Protein AF-A0AAD1GYD0-F1 (afdb_monomer)

Organism: Mycobacterium xenopi (NCBI:txid1789)

Sequence (202 aa):
MIGGFRPLFRALDPDQVNKLTGQLIAAFQGQGGTIGSFLDQAAALTNTLADRDQLIGQVITNLNGVLGSLSGQSSQFAKAIDSLSELVAGLKARKQDITNGVVFANAAAGSVADLLAQARPPLKKVVHEADRTAATVLADRDYFDNFLQTWPDATQILNRQGMYGDFFSFYLCDIVLKLNGKGGQPVYIKLAGQATGRCTPR

pLDDT: mean 73.4, std 20.09, range [35.53, 97.44]

Radius of gyration: 43.57 Å; Cα contacts (8 Å, |Δi|>4): 57; chains: 1; bounding box: 80×52×119 Å

Foldseek 3Di:
DDDDDDDDPPDDDPVVVVVVVVVVVVVVVDDPPVVVVVVVVVVVVLVVLLPCPVVLVVVLVVVVVVLVPDPDCSVVVNVVSVVVVVVSVVCNVCSVVVVVVVVVVVVVVVVVVVVCVVPVVVVVVVVVVVVVVVVVCVVVVVVNVVCVVCVVVVVVVVVVQCVVPPDGDDDDAWDWDWDQDDPRDTDIDTPDHDCDDPNPDD

Nearest PDB structures (foldseek):
  3g6b-assembly1_B  TM=3.279E-01  e=5.280E+00  Thermotoga maritima
  3g67-assembly1_B  TM=3.074E-01  e=8.281E+00  Thermotoga maritima

Mean predicted aligned error: 20.16 Å

InterPro domains:
  IPR024516 Mammalian cell entry, C-terminal [PF11887] (2-193)
  IPR052336 MlaD Inter-membrane Phospholipid Transporter [PTHR33371] (2-195)

Secondary structure (DSSP, 8-state):
-------------HHHHHHHHHHHHHHHTT-TTHHHHHHHHHHHHHHHHHTTHHHHHHHHHHHHHHGGG-TTTHHHHHHHHHHHHHHHHHHHHTHHHHHHHHHHHHHHHHHHHHHHHHHHHHHHHHHHHHHHHHHHHHHTHHHHHHHHHHHHHHHHHHHHHHTTSSS------EEEEEEE-TTS-EEEEEEEE--SGGG---

Solvent-accessible surface area (backbone atoms only — not comparable to full-atom values): 12180 Å² total; per-residue (Å²): 132,88,85,83,87,84,91,80,95,79,87,77,64,71,72,60,56,53,51,57,57,52,50,57,53,49,56,76,71,72,49,95,66,53,66,62,57,51,52,52,51,52,49,53,54,53,52,64,66,63,77,47,70,72,61,55,59,57,52,57,60,54,51,61,66,60,48,77,76,51,92,86,56,39,68,65,51,50,50,51,52,50,53,50,50,52,49,52,51,52,48,60,74,41,42,63,60,55,51,49,51,52,52,50,52,49,51,53,51,49,53,52,50,50,50,50,64,64,49,49,59,61,52,53,48,53,54,52,51,50,50,53,49,50,52,53,47,62,75,45,36,70,60,52,54,50,47,64,69,46,43,64,59,52,50,50,54,51,52,65,43,47,71,71,57,97,50,75,89,82,80,85,40,66,41,69,48,77,43,74,39,90,90,68,46,81,39,77,46,76,79,46,71,45,78,55,79,97,41,42,87,128

Structure (mmCIF, N/CA/C/O backbone):
data_AF-A0AAD1GYD0-F1
#
_entry.id   AF-A0AAD1GYD0-F1
#
loop_
_atom_site.group_PDB
_atom_site.id
_atom_site.type_symbol
_atom_site.label_atom_id
_atom_site.label_alt_id
_atom_site.label_comp_id
_atom_site.label_asym_id
_atom_site.label_entity_id
_atom_site.label_seq_id
_atom_site.pdbx_PDB_ins_code
_atom_site.Cartn_x
_atom_site.Cartn_y
_atom_site.Cartn_z
_atom_site.occupancy
_atom_site.B_iso_or_equiv
_atom_site.auth_seq_id
_atom_site.auth_comp_id
_atom_site.auth_asym_id
_atom_site.auth_atom_id
_atom_site.pdbx_PDB_model_num
ATOM 1 N N . MET A 1 1 ? -34.659 -30.735 62.177 1.00 36.81 1 MET A N 1
ATOM 2 C CA . MET A 1 1 ? -34.193 -31.073 60.812 1.00 36.81 1 MET A CA 1
ATOM 3 C C . MET A 1 1 ? -35.132 -30.364 59.842 1.00 36.81 1 MET A C 1
ATOM 5 O O . MET A 1 1 ? -36.325 -30.583 59.955 1.00 36.81 1 MET A O 1
ATOM 9 N N . ILE A 1 2 ? -34.725 -29.240 59.235 1.00 42.88 2 ILE A N 1
ATOM 10 C CA . ILE A 1 2 ? -34.228 -29.124 57.838 1.00 42.88 2 ILE A CA 1
ATOM 11 C C . ILE A 1 2 ? -35.171 -29.856 56.854 1.00 42.88 2 ILE A C 1
ATOM 13 O O . ILE A 1 2 ? -35.337 -31.057 56.992 1.00 42.88 2 ILE A O 1
ATOM 17 N N . GLY A 1 3 ? -35.803 -29.234 55.857 1.00 40.53 3 GLY A N 1
ATOM 18 C CA . GLY A 1 3 ? -35.626 -27.891 55.315 1.00 40.53 3 GLY A CA 1
ATOM 19 C C . GLY A 1 3 ? -36.737 -27.528 54.322 1.00 40.53 3 GLY A C 1
ATOM 20 O O . GLY A 1 3 ? -37.418 -28.392 53.773 1.00 40.53 3 GLY A O 1
ATOM 21 N N . GLY A 1 4 ? -36.928 -26.220 54.150 1.00 35.53 4 GLY A N 1
ATOM 22 C CA . GLY A 1 4 ? -37.886 -25.627 53.228 1.00 35.53 4 GLY A CA 1
ATOM 23 C C . GLY A 1 4 ? -37.307 -25.304 51.848 1.00 35.53 4 GLY A C 1
ATOM 24 O O . GLY A 1 4 ? -36.105 -25.376 51.618 1.00 35.53 4 GLY A O 1
ATOM 25 N N . PHE A 1 5 ? -38.232 -24.883 50.984 1.00 40.94 5 PHE A N 1
ATOM 26 C CA . PHE A 1 5 ? -38.068 -24.057 49.785 1.00 40.94 5 PHE A CA 1
ATOM 27 C C . PHE A 1 5 ? -37.041 -24.491 48.726 1.00 40.94 5 PHE A C 1
ATOM 29 O O . PHE A 1 5 ? -35.857 -24.181 48.821 1.00 40.94 5 PHE A O 1
ATOM 36 N N . ARG A 1 6 ? -37.563 -25.012 47.603 1.00 38.69 6 ARG A N 1
ATOM 37 C CA . ARG A 1 6 ? -37.440 -24.370 46.274 1.00 38.69 6 ARG A CA 1
ATOM 38 C C . ARG A 1 6 ? -38.262 -25.110 45.208 1.00 38.69 6 ARG A C 1
ATOM 40 O O . ARG A 1 6 ? -37.866 -26.177 44.752 1.00 38.69 6 ARG A O 1
ATOM 47 N N . PRO A 1 7 ? -39.315 -24.462 44.695 1.00 51.66 7 PRO A N 1
ATOM 48 C CA . PRO A 1 7 ? -39.572 -24.454 43.267 1.00 51.66 7 PRO A CA 1
ATOM 49 C C . PRO A 1 7 ? -39.486 -23.008 42.781 1.00 51.66 7 PRO A C 1
ATOM 51 O O . PRO A 1 7 ? -40.379 -22.219 43.058 1.00 51.66 7 PRO A O 1
ATOM 54 N N . LEU A 1 8 ? -38.396 -22.651 42.096 1.00 35.88 8 LEU A N 1
ATOM 55 C CA . LEU A 1 8 ? -38.342 -21.515 41.161 1.00 35.88 8 LEU A CA 1
ATOM 56 C C . LEU A 1 8 ? -37.002 -21.522 40.407 1.00 35.88 8 LEU A C 1
ATOM 58 O O . LEU A 1 8 ? -36.160 -20.646 40.555 1.00 35.88 8 LEU A O 1
ATOM 62 N N . PHE A 1 9 ? -36.818 -22.542 39.569 1.00 39.84 9 PHE A N 1
ATOM 63 C CA . PHE A 1 9 ? -35.965 -22.443 38.382 1.00 39.84 9 PHE A CA 1
ATOM 64 C C . PHE A 1 9 ? -36.870 -22.200 37.171 1.00 39.84 9 PHE A C 1
ATOM 66 O O . PHE A 1 9 ? -37.110 -23.090 36.363 1.00 39.84 9 PHE A O 1
ATOM 73 N N . ARG A 1 10 ? -37.439 -20.997 37.086 1.00 50.47 10 ARG A N 1
ATOM 74 C CA . ARG A 1 10 ? -38.083 -20.476 35.873 1.00 50.47 10 ARG A CA 1
ATOM 75 C C . ARG A 1 10 ? -37.911 -18.967 35.841 1.00 50.47 10 ARG A C 1
ATOM 77 O O . ARG A 1 10 ? -38.785 -18.229 36.271 1.00 50.47 10 ARG A O 1
ATOM 84 N N . ALA A 1 11 ? -36.755 -18.534 35.363 1.00 44.50 11 ALA A N 1
ATOM 85 C CA . ALA A 1 11 ? -36.569 -17.194 34.822 1.00 44.50 11 ALA A CA 1
ATOM 86 C C . ALA A 1 11 ? -35.288 -17.180 33.985 1.00 44.50 11 ALA A C 1
ATOM 88 O O . ALA A 1 11 ? -34.311 -16.539 34.345 1.00 44.50 11 ALA A O 1
ATOM 89 N N . LEU A 1 12 ? -35.278 -17.958 32.905 1.00 38.84 12 LEU A N 1
ATOM 90 C CA . LEU A 1 12 ? -34.445 -17.711 31.732 1.00 38.84 12 LEU A CA 1
ATOM 91 C C . LEU A 1 12 ? -35.160 -18.383 30.566 1.00 38.84 12 LEU A C 1
ATOM 93 O O . LEU A 1 12 ? -35.209 -19.606 30.460 1.00 38.84 12 LEU A O 1
ATOM 97 N N . ASP A 1 13 ? -35.828 -17.542 29.788 1.00 47.78 13 ASP A N 1
ATOM 98 C CA . ASP A 1 13 ? -36.543 -17.892 28.572 1.00 47.78 13 ASP A CA 1
ATOM 99 C C . ASP A 1 13 ? -35.518 -18.397 27.530 1.00 47.78 13 ASP A C 1
ATOM 101 O O . ASP A 1 13 ? -34.631 -17.625 27.138 1.00 47.78 13 ASP A O 1
ATOM 105 N N . PRO A 1 14 ? -35.562 -19.679 27.113 1.00 48.28 14 PRO A N 1
ATOM 106 C CA . PRO A 1 14 ? -34.598 -20.254 26.170 1.00 48.28 14 PRO A CA 1
ATOM 107 C C . PRO A 1 14 ? -34.545 -19.501 24.833 1.00 48.28 14 PRO A C 1
ATOM 109 O O . PRO A 1 14 ? -33.501 -19.474 24.175 1.00 48.28 14 PRO A O 1
ATOM 112 N N . ASP A 1 15 ? -35.636 -18.823 24.467 1.00 49.66 15 ASP A N 1
ATOM 113 C CA . ASP A 1 15 ? -35.738 -18.063 23.223 1.00 49.66 15 ASP A CA 1
ATOM 114 C C . ASP A 1 15 ? -34.961 -16.736 23.266 1.00 49.66 15 ASP A C 1
ATOM 116 O O . ASP A 1 15 ? -34.591 -16.199 22.218 1.00 49.66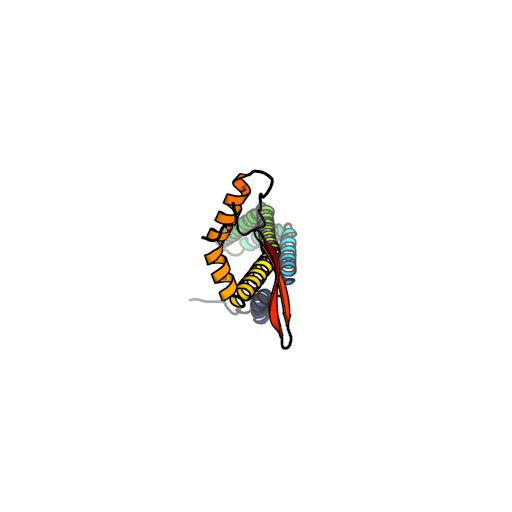 15 ASP A O 1
ATOM 120 N N . GLN A 1 16 ? -34.646 -16.207 24.456 1.00 45.28 16 GLN A N 1
ATOM 121 C CA . GLN A 1 16 ? -33.846 -14.983 24.605 1.00 45.28 16 GLN A CA 1
ATOM 122 C C . GLN A 1 16 ? -32.336 -15.251 24.570 1.00 45.28 16 GLN A C 1
ATOM 124 O O . GLN A 1 16 ? -31.580 -14.420 24.068 1.00 45.28 16 GLN A O 1
ATOM 129 N N . VAL A 1 17 ? -31.889 -16.431 25.011 1.00 48.84 17 VAL A N 1
ATOM 130 C CA . VAL A 1 17 ? -30.469 -16.818 24.936 1.00 48.84 17 VAL A CA 1
ATOM 131 C C . VAL A 1 17 ? -30.074 -17.132 23.490 1.00 48.84 17 VAL A C 1
ATOM 133 O O . VAL A 1 17 ? -29.057 -16.633 23.011 1.00 48.84 17 VAL A O 1
ATOM 136 N N . ASN A 1 18 ? -30.927 -17.845 22.745 1.00 49.00 18 ASN A N 1
ATOM 137 C CA . ASN A 1 18 ? -30.676 -18.152 21.332 1.00 49.00 18 ASN A CA 1
ATOM 138 C C . ASN A 1 18 ? -30.704 -16.914 20.421 1.00 49.00 18 ASN A C 1
ATOM 140 O O . ASN A 1 18 ? -29.974 -16.864 19.428 1.00 49.00 18 ASN A O 1
ATOM 144 N N . LYS A 1 19 ? -31.485 -15.880 20.762 1.00 50.38 19 LYS A N 1
ATOM 145 C CA . LYS A 1 19 ? -31.455 -14.598 20.039 1.00 50.38 19 LYS A CA 1
ATOM 146 C C . LYS A 1 19 ? -30.149 -13.833 20.263 1.00 50.38 19 LYS A C 1
ATOM 148 O O . LYS A 1 19 ? -29.645 -13.233 19.318 1.00 50.38 19 LYS A O 1
ATOM 153 N N . LEU A 1 20 ? -29.556 -13.922 21.454 1.00 46.19 20 LEU A N 1
ATOM 154 C CA . LEU A 1 20 ? -28.290 -13.256 21.770 1.00 46.19 20 LEU A CA 1
ATOM 155 C C . LEU A 1 20 ? -27.097 -13.901 21.038 1.00 46.19 20 LEU A C 1
ATOM 157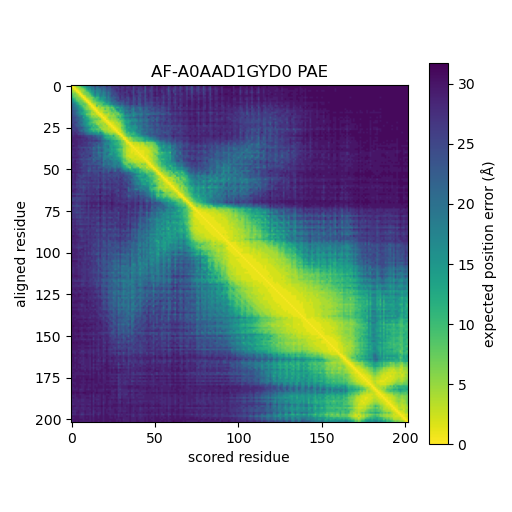 O O . LEU A 1 20 ? -26.218 -13.203 20.537 1.00 46.19 20 LEU A O 1
ATOM 161 N N . THR A 1 21 ? -27.085 -15.232 20.910 1.00 48.78 21 THR A N 1
ATOM 162 C CA . THR A 1 21 ? -26.010 -15.961 20.209 1.00 48.78 21 THR A CA 1
ATOM 163 C C . THR A 1 21 ? -26.173 -15.920 18.685 1.00 48.78 21 THR A C 1
ATOM 165 O O . THR A 1 21 ? -25.183 -15.813 17.963 1.00 48.78 21 THR A O 1
ATOM 168 N N . GLY A 1 22 ? -27.413 -15.920 18.180 1.00 50.47 22 GLY A N 1
ATOM 169 C CA . GLY A 1 22 ? -27.696 -15.762 16.749 1.00 50.47 22 GLY A CA 1
ATOM 170 C C . GLY A 1 22 ? -27.335 -14.372 16.212 1.00 50.47 22 GLY A C 1
ATOM 171 O O . GLY A 1 22 ? -26.799 -14.252 15.110 1.00 50.47 22 GLY A O 1
ATOM 172 N N . GLN A 1 23 ? -27.549 -13.319 17.007 1.00 49.97 23 GLN A N 1
ATOM 173 C CA . GLN A 1 23 ? -27.190 -11.947 16.628 1.00 49.97 23 GLN A CA 1
ATOM 174 C C . GLN A 1 23 ? -25.676 -11.694 16.648 1.00 49.97 23 GLN A C 1
ATOM 176 O O . GLN A 1 23 ? -25.184 -10.918 15.830 1.00 49.97 23 GLN A O 1
ATOM 181 N N . LEU A 1 24 ? -24.924 -12.402 17.498 1.00 45.38 24 LEU A N 1
ATOM 182 C CA . LEU A 1 24 ? -23.461 -12.333 17.518 1.00 45.38 24 LEU A CA 1
ATOM 183 C C . L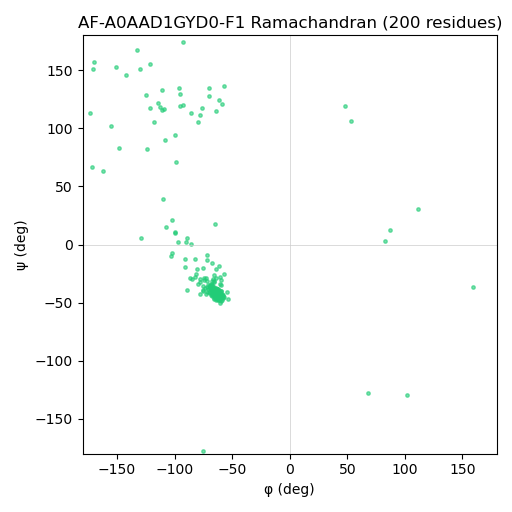EU A 1 24 ? -22.842 -12.929 16.238 1.00 45.38 24 LEU A C 1
ATOM 185 O O . LEU A 1 24 ? -21.866 -12.394 15.721 1.00 45.38 24 LEU A O 1
ATOM 189 N N . ILE A 1 25 ? -23.445 -13.981 15.672 1.00 51.28 25 ILE A N 1
ATOM 190 C CA . ILE A 1 25 ? -23.006 -14.583 14.399 1.00 51.28 25 ILE A CA 1
ATOM 191 C C . ILE A 1 25 ? -23.418 -13.710 13.200 1.00 51.28 25 ILE A C 1
ATOM 193 O O . ILE A 1 25 ? -22.622 -13.514 12.281 1.00 51.28 25 ILE A O 1
ATOM 197 N N . ALA A 1 26 ? -24.617 -13.118 13.228 1.00 48.72 26 ALA A N 1
ATOM 198 C CA . ALA A 1 26 ? -25.085 -12.206 12.179 1.00 48.72 26 ALA A CA 1
ATOM 199 C C . ALA A 1 26 ? -24.267 -10.897 12.106 1.00 48.72 26 ALA A C 1
ATOM 201 O O . ALA A 1 26 ? -24.056 -10.359 11.018 1.00 48.72 26 ALA A O 1
ATOM 202 N N . ALA A 1 27 ? -23.741 -10.414 13.239 1.00 51.66 27 ALA A N 1
ATOM 203 C CA . ALA A 1 27 ? -22.877 -9.232 13.292 1.00 51.66 27 ALA A CA 1
ATOM 204 C C . ALA A 1 27 ? -21.506 -9.459 12.624 1.00 51.66 27 ALA A C 1
ATOM 206 O O . ALA A 1 27 ? -20.982 -8.554 11.976 1.00 51.66 27 ALA A O 1
ATOM 207 N N . PHE A 1 28 ? -20.954 -10.675 12.700 1.00 44.69 28 PHE A N 1
ATOM 208 C CA . PHE A 1 28 ? -19.695 -11.022 12.029 1.00 44.69 28 PHE A CA 1
ATOM 209 C C . PHE A 1 28 ? -19.857 -11.380 10.538 1.00 44.69 28 PHE A C 1
ATOM 211 O O . PHE A 1 28 ? -18.861 -11.407 9.817 1.00 44.69 28 PHE A O 1
ATOM 218 N N . GLN A 1 29 ? -21.086 -11.605 10.050 1.00 50.25 29 GLN A N 1
ATOM 219 C CA . GLN A 1 29 ? -21.373 -12.001 8.659 1.00 50.25 29 GLN A CA 1
ATOM 220 C C . GLN A 1 29 ? -21.832 -10.861 7.725 1.00 50.25 29 GLN A C 1
ATOM 222 O O . GLN A 1 29 ? -22.184 -11.124 6.577 1.00 50.25 29 GLN A O 1
ATOM 227 N N . GLY A 1 30 ? -21.745 -9.591 8.142 1.00 48.12 30 GLY A N 1
ATOM 228 C CA . GLY A 1 30 ? -21.746 -8.467 7.188 1.00 48.12 30 GLY A CA 1
ATOM 229 C C . GLY A 1 30 ? -22.962 -7.537 7.178 1.00 48.12 30 GLY A C 1
ATOM 230 O O . GLY A 1 30 ? -23.24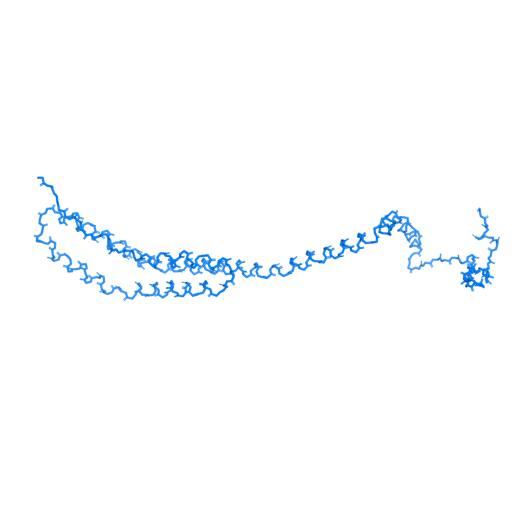2 -6.932 6.147 1.00 48.12 30 GLY A O 1
ATOM 231 N N . GLN A 1 31 ? -23.652 -7.338 8.303 1.00 48.25 31 GLN A N 1
ATOM 232 C CA . GLN A 1 31 ? -24.629 -6.249 8.442 1.00 48.25 31 GLN A CA 1
ATOM 233 C C . GLN A 1 31 ? -24.092 -5.149 9.366 1.00 48.25 31 GLN A C 1
ATOM 235 O O . GLN A 1 31 ? -24.337 -5.155 10.568 1.00 48.25 31 GLN A O 1
ATOM 240 N N . GLY A 1 32 ? -23.395 -4.163 8.796 1.00 44.56 32 GLY A N 1
ATOM 241 C CA . GLY A 1 32 ? -22.865 -2.978 9.494 1.00 44.56 32 GLY A CA 1
ATOM 242 C C . GLY A 1 32 ? -23.912 -2.017 10.087 1.00 44.56 32 GLY A C 1
ATOM 243 O O . GLY A 1 32 ? -23.578 -0.874 10.373 1.00 44.56 32 GLY A O 1
ATOM 244 N N . GLY A 1 33 ? -25.167 -2.450 10.260 1.00 47.56 33 GLY A N 1
ATOM 245 C CA . GLY A 1 33 ? -26.264 -1.659 10.830 1.00 47.56 33 GLY A CA 1
ATOM 246 C C . GLY A 1 33 ? -26.619 -1.994 12.285 1.00 47.56 33 GLY A C 1
ATOM 247 O O . GLY A 1 33 ? -27.384 -1.260 12.901 1.00 47.56 33 GLY A O 1
ATOM 248 N N . THR A 1 34 ? -26.084 -3.075 12.863 1.00 52.81 34 THR A N 1
ATOM 249 C CA . THR A 1 34 ? -26.541 -3.596 14.170 1.00 52.81 34 THR A CA 1
ATOM 250 C C . THR A 1 34 ? -25.801 -3.040 15.386 1.00 52.81 34 THR A C 1
ATOM 252 O O . THR A 1 34 ? -26.341 -3.077 16.493 1.00 52.81 34 THR A O 1
ATOM 255 N N . ILE A 1 35 ? -24.605 -2.470 15.205 1.00 48.12 35 ILE A N 1
ATOM 256 C CA . ILE A 1 35 ? -23.852 -1.854 16.310 1.00 48.12 35 ILE A CA 1
ATOM 257 C C . ILE A 1 35 ? -24.582 -0.604 16.817 1.00 48.12 35 ILE A C 1
ATOM 259 O O . ILE A 1 35 ? -24.782 -0.472 18.020 1.00 48.12 35 ILE A O 1
ATOM 263 N N . GLY A 1 36 ? -25.076 0.252 15.914 1.00 44.12 36 GLY A N 1
ATOM 264 C CA . GLY A 1 36 ? -25.865 1.433 16.283 1.00 44.12 36 GLY A CA 1
ATOM 265 C C . GLY A 1 36 ? -27.128 1.066 17.064 1.00 44.12 36 GLY A C 1
ATOM 266 O O . GLY A 1 36 ? -27.340 1.575 18.157 1.00 44.12 36 GLY A O 1
ATOM 267 N N . SER A 1 37 ? -27.897 0.081 16.585 1.00 48.78 37 SER A N 1
ATOM 268 C CA . SER A 1 37 ? -29.121 -0.360 17.269 1.00 48.78 37 SER A CA 1
ATOM 269 C C . SER A 1 37 ? -28.870 -1.002 18.637 1.00 48.78 37 SER A C 1
ATOM 271 O O . SER A 1 37 ? -29.697 -0.868 19.536 1.00 48.78 37 SER A O 1
ATOM 273 N N . PHE A 1 38 ? -27.740 -1.695 18.811 1.00 52.12 38 PHE A N 1
ATOM 274 C CA . PHE A 1 38 ? -27.358 -2.274 20.100 1.00 52.12 38 PHE A CA 1
ATOM 275 C C . PHE A 1 38 ? -26.940 -1.185 21.097 1.00 52.12 38 PHE A C 1
ATOM 277 O O . PHE A 1 38 ? -27.327 -1.227 22.263 1.00 52.12 38 PHE A O 1
ATOM 284 N N . LEU A 1 39 ? -26.199 -0.178 20.630 1.00 48.19 39 LEU A N 1
ATOM 285 C CA . LEU A 1 39 ? -25.785 0.967 21.439 1.00 48.19 39 LEU A CA 1
ATOM 286 C C . LEU A 1 39 ? -26.964 1.876 21.799 1.00 48.19 39 LEU A C 1
ATOM 288 O O . LEU A 1 39 ? -27.036 2.329 22.937 1.00 48.19 39 LEU A O 1
ATOM 292 N N . ASP A 1 40 ? -27.922 2.069 20.891 1.00 48.69 40 ASP A N 1
ATOM 293 C CA . ASP A 1 40 ? -29.163 2.807 21.155 1.00 48.69 40 ASP A CA 1
ATOM 294 C C . ASP A 1 40 ? -30.034 2.086 22.193 1.00 48.69 40 ASP A C 1
ATOM 296 O O . ASP A 1 40 ? -30.588 2.713 23.096 1.00 48.69 40 ASP A O 1
ATOM 300 N N . GLN A 1 41 ? -30.110 0.752 22.129 1.00 48.25 41 GLN A N 1
ATOM 301 C CA . GLN A 1 41 ? -30.812 -0.059 23.131 1.00 48.25 41 GLN A CA 1
ATOM 302 C C . GLN A 1 41 ? -30.088 -0.060 24.486 1.00 48.25 41 GLN A C 1
ATOM 304 O O . GLN A 1 41 ? -30.741 0.023 25.528 1.00 48.25 41 GLN A O 1
ATOM 309 N N . ALA A 1 42 ? -28.753 -0.077 24.494 1.00 50.53 42 ALA A N 1
ATOM 310 C CA . ALA A 1 42 ? -27.956 0.060 25.712 1.00 50.53 42 ALA A CA 1
ATOM 311 C C . ALA A 1 42 ? -28.086 1.466 26.335 1.00 50.53 42 ALA A C 1
ATOM 313 O O . ALA A 1 42 ? -28.204 1.598 27.557 1.00 50.53 42 ALA A O 1
ATOM 314 N N . ALA A 1 43 ? -28.137 2.517 25.511 1.00 46.22 43 ALA A N 1
ATOM 315 C CA . ALA A 1 43 ? -28.362 3.893 25.946 1.00 46.22 43 ALA A CA 1
ATOM 316 C C . ALA A 1 43 ? -29.784 4.091 26.502 1.00 46.22 43 ALA A C 1
ATOM 318 O O . ALA A 1 43 ? -29.950 4.694 27.563 1.00 46.22 43 ALA A O 1
ATOM 319 N N . ALA A 1 44 ? -30.806 3.519 25.855 1.00 48.12 44 ALA A N 1
ATOM 320 C CA . ALA A 1 44 ? -32.188 3.540 26.339 1.00 48.12 44 ALA A CA 1
ATOM 321 C C . ALA A 1 44 ? -32.348 2.807 27.687 1.00 48.12 44 ALA A C 1
ATOM 323 O O . ALA A 1 44 ? -33.036 3.295 28.592 1.00 48.12 44 ALA A O 1
ATOM 324 N N . LEU A 1 45 ? -31.655 1.678 27.870 1.00 45.31 45 LEU A N 1
ATOM 325 C CA . LEU A 1 45 ? -31.620 0.948 29.141 1.00 45.31 45 LEU A CA 1
ATOM 326 C C . LEU A 1 45 ? -30.913 1.754 30.248 1.00 45.31 45 LEU A C 1
ATOM 328 O O . LEU A 1 45 ? -31.382 1.788 31.385 1.00 45.31 45 LEU A O 1
ATOM 332 N N . THR A 1 46 ? -29.832 2.460 29.906 1.00 45.50 46 THR A N 1
ATOM 333 C CA . THR A 1 46 ? -29.068 3.310 30.839 1.00 45.50 46 THR A CA 1
ATOM 334 C C . THR A 1 46 ? -29.859 4.553 31.268 1.00 45.50 46 THR A C 1
ATOM 336 O O . THR A 1 46 ? -29.815 4.941 32.437 1.00 45.50 46 THR A O 1
ATOM 339 N N . ASN A 1 47 ? -30.653 5.138 30.365 1.00 45.66 47 ASN A N 1
ATOM 340 C CA . ASN A 1 47 ? -31.556 6.249 30.682 1.00 45.66 47 ASN A CA 1
ATOM 341 C C . ASN A 1 47 ? -32.730 5.811 31.572 1.00 45.66 47 ASN A C 1
ATOM 343 O O . ASN A 1 47 ? -33.088 6.516 32.507 1.00 45.66 47 ASN A O 1
ATOM 347 N N . THR A 1 48 ? -33.260 4.600 31.389 1.00 51.41 48 THR A N 1
ATOM 348 C CA . THR A 1 48 ? -34.326 4.068 32.262 1.00 51.41 48 THR A CA 1
ATOM 349 C C . THR A 1 48 ? -33.839 3.833 33.704 1.00 51.41 48 THR A C 1
ATOM 351 O O . THR A 1 48 ? -34.621 3.894 34.655 1.00 51.41 48 THR A O 1
ATOM 354 N N . LEU A 1 49 ? -32.534 3.602 33.887 1.00 43.62 49 LEU A N 1
ATOM 355 C CA . LEU A 1 49 ? -31.906 3.441 35.201 1.00 43.62 49 LEU A CA 1
ATOM 356 C C . LEU A 1 49 ? -31.613 4.787 35.895 1.00 43.62 49 LEU A C 1
ATOM 358 O O . LEU A 1 49 ? -31.489 4.833 37.116 1.00 43.62 49 LEU A O 1
ATOM 362 N N . ALA A 1 50 ? -31.542 5.882 35.132 1.00 46.00 50 ALA A N 1
ATOM 363 C CA . ALA A 1 50 ? -31.328 7.239 35.631 1.00 46.00 50 ALA A CA 1
ATOM 364 C C . ALA A 1 50 ? -32.541 7.827 36.363 1.00 46.00 50 ALA A C 1
ATOM 366 O O . ALA A 1 50 ? -32.375 8.545 37.344 1.00 46.00 50 ALA A O 1
ATOM 367 N N . ASP A 1 51 ? -33.746 7.518 35.887 1.00 50.69 51 ASP A N 1
ATOM 368 C CA . ASP A 1 51 ? -34.971 8.221 36.288 1.00 50.69 51 ASP A CA 1
ATOM 369 C C . ASP A 1 51 ? -35.657 7.611 37.528 1.00 50.69 51 ASP A C 1
ATOM 371 O O . ASP A 1 51 ? -36.734 8.044 37.937 1.00 50.69 51 ASP A O 1
ATOM 375 N N . ARG A 1 52 ? -35.046 6.608 38.179 1.00 48.88 52 ARG A N 1
ATOM 376 C CA . ARG A 1 52 ? -35.618 5.899 39.346 1.00 48.88 52 ARG A CA 1
ATOM 377 C C . ARG A 1 52 ? -35.061 6.308 40.710 1.00 48.88 52 ARG A C 1
ATOM 379 O O . ARG A 1 52 ? -35.246 5.596 41.696 1.00 48.88 52 ARG A O 1
ATOM 386 N N . ASP A 1 53 ? -34.469 7.489 40.802 1.00 48.06 53 ASP A N 1
ATOM 387 C CA . ASP A 1 53 ? -33.911 8.020 42.048 1.00 48.06 53 ASP A CA 1
ATOM 388 C C . ASP A 1 53 ? -34.934 8.207 43.185 1.00 48.06 53 ASP A C 1
ATOM 390 O O . ASP A 1 53 ? -34.580 8.107 44.359 1.00 48.06 53 ASP A O 1
ATOM 394 N N . GLN A 1 54 ? -36.210 8.433 42.860 1.00 48.12 54 GLN A N 1
ATOM 395 C CA . GLN A 1 54 ? -37.255 8.713 43.853 1.00 48.12 54 GLN A CA 1
ATOM 396 C C . GLN A 1 54 ? -37.906 7.449 44.446 1.00 48.12 54 GLN A C 1
ATOM 398 O O . GLN A 1 54 ? -38.337 7.454 45.598 1.00 48.12 54 GLN A O 1
ATOM 403 N N . LEU A 1 55 ? -37.945 6.348 43.687 1.00 49.75 55 LEU A N 1
ATOM 404 C CA . LEU A 1 55 ? -38.584 5.094 44.111 1.00 49.75 55 LEU A CA 1
ATOM 405 C C . LEU A 1 55 ? -37.675 4.242 45.008 1.00 49.75 55 LEU A C 1
ATOM 407 O O . LEU A 1 55 ? -38.167 3.515 45.867 1.00 49.75 55 LEU A O 1
ATOM 411 N N . ILE A 1 56 ? -36.353 4.357 44.859 1.00 51.88 56 ILE A N 1
ATOM 412 C CA . ILE A 1 56 ? -35.387 3.575 45.645 1.00 51.88 56 ILE A CA 1
ATOM 413 C C . ILE A 1 56 ? -35.366 4.037 47.112 1.00 51.88 56 ILE A C 1
ATOM 415 O O . ILE A 1 56 ? -35.387 3.202 48.016 1.00 51.88 56 ILE A O 1
ATOM 419 N N . GLY A 1 57 ? -35.432 5.351 47.363 1.00 50.56 57 GLY A N 1
ATOM 420 C CA . GLY A 1 57 ? -35.477 5.897 48.726 1.00 50.56 57 GLY A CA 1
ATOM 421 C C . GLY A 1 57 ? -36.717 5.459 49.516 1.00 50.56 57 GLY A C 1
ATOM 422 O O . GLY A 1 57 ? -36.615 5.120 50.692 1.00 50.56 57 GLY A O 1
ATOM 423 N N . GLN A 1 58 ? -37.880 5.378 48.862 1.00 50.59 58 GLN A N 1
ATOM 424 C CA . GLN A 1 58 ? -39.139 4.988 49.513 1.00 50.59 58 GLN A CA 1
ATOM 425 C C . GLN A 1 58 ? -39.230 3.485 49.822 1.00 50.59 58 GLN A C 1
ATOM 427 O O . GLN A 1 58 ? -39.884 3.098 50.792 1.00 50.59 58 GLN A O 1
ATOM 432 N N . VAL A 1 59 ? -38.567 2.625 49.043 1.00 54.41 59 VAL A N 1
ATOM 433 C CA . VAL A 1 59 ? -38.532 1.175 49.306 1.00 54.41 59 VAL A CA 1
ATOM 434 C C . VAL A 1 59 ? -37.619 0.855 50.495 1.00 54.41 59 VAL A C 1
ATOM 436 O O . VAL A 1 59 ? -37.987 0.036 51.337 1.00 54.41 59 VAL A O 1
ATOM 439 N N . ILE A 1 60 ? -36.492 1.562 50.635 1.00 51.09 60 ILE A N 1
ATOM 440 C CA . ILE A 1 60 ? -35.558 1.403 51.764 1.00 51.09 60 ILE A CA 1
ATOM 441 C C . ILE A 1 60 ? -36.218 1.810 53.093 1.00 51.09 60 ILE A C 1
ATOM 443 O O . ILE A 1 60 ? -36.129 1.073 54.076 1.00 51.09 60 ILE A O 1
ATOM 447 N N . THR A 1 61 ? -36.953 2.929 53.133 1.00 55.94 61 THR A N 1
ATOM 448 C CA . THR A 1 61 ? -37.646 3.370 54.359 1.00 55.94 61 THR A CA 1
ATOM 449 C C . THR A 1 61 ? -38.762 2.410 54.785 1.00 55.94 61 THR A C 1
ATOM 451 O O . THR A 1 61 ? -38.917 2.148 55.976 1.00 55.94 61 THR A O 1
ATOM 454 N N . ASN A 1 62 ? -39.507 1.832 53.837 1.00 54.28 62 ASN A N 1
ATOM 455 C CA . ASN A 1 62 ? -40.587 0.890 54.151 1.00 54.28 62 ASN A CA 1
ATOM 456 C C . ASN A 1 62 ? -40.076 -0.494 54.587 1.00 54.28 62 ASN A C 1
ATOM 458 O O . ASN A 1 62 ? -40.698 -1.139 55.432 1.00 54.28 62 ASN A O 1
ATOM 462 N N . LEU A 1 63 ? -38.920 -0.940 54.084 1.00 50.78 63 LEU A N 1
ATOM 463 C CA . LEU A 1 63 ? -38.293 -2.198 54.511 1.00 50.78 63 LEU A CA 1
ATOM 464 C C . LEU A 1 63 ? -37.797 -2.151 55.965 1.00 50.78 63 LEU A C 1
ATOM 466 O O . LEU A 1 63 ? -37.905 -3.156 56.668 1.00 50.78 63 LEU A O 1
ATOM 470 N N . ASN A 1 64 ? -37.368 -0.983 56.459 1.00 49.38 64 ASN A N 1
ATOM 471 C CA . ASN A 1 64 ? -37.029 -0.794 57.875 1.00 49.38 64 ASN A CA 1
ATOM 472 C C . ASN A 1 64 ? -38.237 -0.970 58.816 1.00 49.38 64 ASN A C 1
ATOM 474 O O . ASN A 1 64 ? -38.065 -1.428 59.944 1.00 49.38 64 ASN A O 1
ATOM 478 N N . GLY A 1 65 ? -39.461 -0.694 58.349 1.00 54.34 65 GLY A N 1
ATOM 479 C CA . GLY A 1 65 ? -40.691 -0.927 59.119 1.00 54.34 65 GLY A CA 1
ATOM 480 C C . GLY A 1 65 ? -41.056 -2.410 59.274 1.00 54.34 65 GLY A C 1
ATOM 481 O O . GLY A 1 65 ? -41.591 -2.811 60.305 1.00 54.34 65 GLY A O 1
ATOM 482 N N . VAL A 1 66 ? -40.721 -3.248 58.287 1.00 54.03 66 VAL A N 1
ATOM 483 C CA . VAL A 1 66 ? -41.021 -4.696 58.298 1.00 54.03 66 VAL A CA 1
ATOM 484 C C . VAL A 1 66 ? -39.988 -5.487 59.120 1.00 54.03 66 VAL A C 1
ATOM 486 O O . VAL A 1 66 ? -40.305 -6.527 59.701 1.00 54.03 66 VAL A O 1
ATOM 489 N N . LEU A 1 67 ? -38.762 -4.967 59.253 1.00 49.56 67 LEU A N 1
ATOM 490 C CA . LEU A 1 67 ? -37.657 -5.616 59.972 1.00 49.56 67 LEU A CA 1
ATOM 491 C C . LEU A 1 67 ? -37.787 -5.636 61.500 1.00 49.56 67 LEU A C 1
ATOM 493 O O . LEU A 1 67 ? -37.092 -6.417 62.153 1.00 49.56 67 LEU A O 1
ATOM 497 N N . GLY A 1 68 ? -38.705 -4.853 62.072 1.00 54.09 68 GLY A N 1
ATOM 498 C CA . GLY A 1 68 ? -39.029 -4.911 63.500 1.00 54.09 68 GLY A CA 1
ATOM 499 C C . GLY A 1 68 ? -39.724 -6.210 63.931 1.00 54.09 68 GLY A C 1
ATOM 500 O O . GLY A 1 68 ? -39.750 -6.511 65.120 1.00 54.09 68 GLY A O 1
ATOM 501 N N . SER A 1 69 ? -40.261 -7.001 62.989 1.00 53.78 69 SER A N 1
ATOM 502 C CA . SER A 1 69 ? -41.142 -8.135 63.309 1.00 53.78 69 SER A CA 1
ATOM 503 C C . SER A 1 69 ? -40.491 -9.527 63.244 1.00 53.78 69 SER A C 1
ATOM 505 O O . SER A 1 69 ? -41.139 -10.497 63.634 1.00 53.78 69 SER A O 1
ATOM 507 N N . LEU A 1 70 ? -39.241 -9.667 62.775 1.00 52.31 70 LEU A N 1
ATOM 508 C CA . LEU A 1 70 ? -38.579 -10.972 62.588 1.00 52.31 70 LEU A CA 1
ATOM 509 C C . LEU A 1 70 ? -37.240 -11.039 63.353 1.00 52.31 70 LEU A C 1
ATOM 511 O O . LEU A 1 70 ? -36.163 -10.787 62.805 1.00 52.31 70 LEU A O 1
ATOM 515 N N . SER A 1 71 ? -37.293 -11.343 64.654 1.00 56.19 71 SER A N 1
ATOM 516 C CA . SER A 1 71 ? -36.101 -11.402 65.510 1.00 56.19 71 SER A CA 1
ATOM 517 C C . SER A 1 71 ? -35.324 -12.711 65.302 1.00 56.19 71 SER A C 1
ATOM 519 O O . SER A 1 71 ? -35.773 -13.807 65.623 1.00 56.19 71 SER A O 1
ATOM 521 N N . GLY A 1 72 ? -34.131 -12.584 64.719 1.00 56.59 72 GLY A N 1
ATOM 522 C CA . GLY A 1 72 ? -33.168 -13.679 64.559 1.00 56.59 72 GLY A CA 1
ATOM 523 C C . GLY A 1 72 ? -32.143 -13.435 63.449 1.00 56.59 72 GLY A C 1
ATOM 524 O O . GLY A 1 72 ? -30.976 -13.765 63.617 1.00 56.59 72 GLY A O 1
ATOM 525 N N . GLN A 1 73 ? -32.552 -12.797 62.345 1.00 56.78 73 GLN A N 1
ATOM 526 C CA . GLN A 1 73 ? -31.672 -12.442 61.210 1.00 56.78 73 GLN A CA 1
ATOM 527 C C . GLN A 1 73 ? -31.782 -10.968 60.778 1.00 56.78 73 GLN A C 1
ATOM 529 O O . GLN A 1 73 ? -31.161 -10.564 59.793 1.00 56.78 73 GLN A O 1
ATOM 534 N N . SER A 1 74 ? -32.545 -10.144 61.508 1.00 62.75 74 SER A N 1
ATOM 535 C CA . SER A 1 74 ? -32.815 -8.752 61.124 1.00 62.75 74 SER A CA 1
ATOM 536 C C . SER A 1 74 ? -31.550 -7.896 61.008 1.00 62.75 74 SER A C 1
ATOM 538 O O . SER A 1 74 ? -31.501 -7.019 60.153 1.00 62.75 74 SER A O 1
ATOM 540 N N . SER A 1 75 ? -30.496 -8.179 61.786 1.00 67.81 75 SER A N 1
ATOM 541 C CA . SER A 1 75 ? -29.247 -7.407 61.726 1.00 67.81 75 SER A CA 1
ATOM 542 C C . SER A 1 75 ? -28.397 -7.726 60.489 1.00 67.81 75 SER A C 1
ATOM 544 O O . SER A 1 75 ? -27.859 -6.807 59.874 1.00 67.81 75 SER A O 1
ATOM 546 N N . GLN A 1 76 ? -28.294 -8.998 60.076 1.00 70.88 76 GLN A N 1
ATOM 547 C CA . GLN A 1 76 ? -27.633 -9.367 58.817 1.00 70.88 76 GLN A CA 1
ATOM 548 C C . GLN A 1 76 ? -28.398 -8.824 57.608 1.00 70.88 76 GLN A C 1
ATOM 550 O O . GLN A 1 76 ? -27.778 -8.351 56.658 1.00 70.88 76 GLN A O 1
ATOM 555 N N . PHE A 1 77 ? -29.730 -8.864 57.647 1.00 70.94 77 PHE A N 1
ATOM 556 C CA . PHE A 1 77 ? -30.552 -8.331 56.566 1.00 70.94 77 PHE A CA 1
ATOM 557 C C . PHE A 1 77 ? -30.463 -6.802 56.474 1.00 70.94 77 PHE A C 1
ATOM 559 O O . PHE A 1 77 ? -30.265 -6.280 55.381 1.00 70.94 77 PHE A O 1
ATOM 566 N N . ALA A 1 78 ? -30.519 -6.086 57.603 1.00 74.00 78 ALA A N 1
ATOM 567 C CA . ALA A 1 78 ? -30.313 -4.637 57.638 1.00 74.00 78 ALA A CA 1
ATOM 568 C C . ALA A 1 78 ? -28.944 -4.249 57.054 1.00 74.00 78 ALA A C 1
ATOM 570 O O . ALA A 1 78 ? -28.872 -3.401 56.173 1.00 74.00 78 ALA A O 1
ATOM 571 N N . LYS A 1 79 ? -27.872 -4.963 57.430 1.00 78.25 79 LYS A N 1
ATOM 572 C CA . LYS A 1 79 ? -26.536 -4.751 56.847 1.00 78.25 79 LYS A CA 1
ATOM 573 C C . LYS A 1 79 ? -26.493 -4.977 55.334 1.00 78.25 79 LYS A C 1
ATOM 575 O O . LYS A 1 79 ? -25.817 -4.232 54.634 1.00 78.25 79 LYS A O 1
ATOM 580 N N . ALA A 1 80 ? -27.191 -5.993 54.822 1.00 77.12 80 ALA A N 1
ATOM 581 C CA . ALA A 1 80 ? -27.257 -6.253 53.384 1.00 77.12 80 ALA A CA 1
ATOM 582 C C . ALA A 1 80 ? -28.016 -5.147 52.630 1.00 77.12 80 ALA A C 1
ATOM 584 O O . ALA A 1 80 ? -27.593 -4.752 51.544 1.00 77.12 80 ALA A O 1
ATOM 585 N N . ILE A 1 81 ? -29.099 -4.625 53.216 1.00 80.62 81 ILE A N 1
ATOM 586 C CA . ILE A 1 81 ? -29.845 -3.478 52.680 1.00 80.62 81 ILE A CA 1
ATOM 587 C C . ILE A 1 81 ? -28.970 -2.220 52.677 1.00 80.62 81 ILE A C 1
ATOM 589 O O . ILE A 1 81 ? -28.909 -1.540 51.655 1.00 80.62 81 ILE A O 1
ATOM 593 N N . ASP A 1 82 ? -28.242 -1.953 53.762 1.00 78.75 82 ASP A N 1
ATOM 594 C CA . ASP A 1 82 ? -27.329 -0.810 53.851 1.00 78.75 82 ASP A CA 1
ATOM 595 C C . ASP A 1 82 ? -26.206 -0.913 52.812 1.00 78.75 82 ASP A C 1
ATOM 597 O O . ASP A 1 82 ? -25.979 0.030 52.059 1.00 78.75 82 ASP A O 1
ATOM 601 N N . SER A 1 83 ? -25.567 -2.082 52.684 1.00 80.50 83 SER A N 1
ATOM 602 C CA . SER A 1 83 ? -24.521 -2.317 51.675 1.00 80.50 83 SER A CA 1
ATOM 603 C C . SER A 1 83 ? -25.041 -2.165 50.242 1.00 80.50 83 SER A C 1
ATOM 605 O O . SER A 1 83 ? -24.352 -1.619 49.381 1.00 80.50 83 SER A O 1
ATOM 607 N N . LEU A 1 84 ? -26.266 -2.626 49.966 1.00 76.56 84 LEU A N 1
ATOM 608 C CA . LEU A 1 84 ? -26.900 -2.438 48.662 1.00 76.56 84 LEU A CA 1
ATOM 609 C C . LEU A 1 84 ? -27.219 -0.959 48.405 1.00 76.56 84 LEU A C 1
ATOM 611 O O . LEU A 1 84 ? -26.988 -0.471 47.301 1.00 76.56 84 LEU A O 1
ATOM 615 N N . SER A 1 85 ? -27.713 -0.238 49.412 1.00 74.69 85 SER A N 1
ATOM 616 C CA . SER A 1 85 ? -27.988 1.198 49.327 1.00 74.69 85 SER A CA 1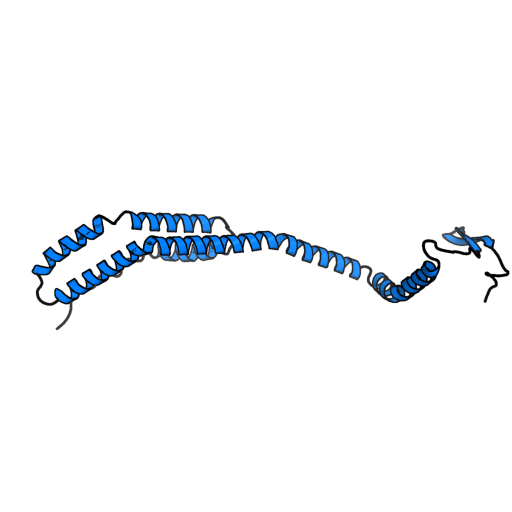
ATOM 617 C C . SER A 1 85 ? -26.712 1.999 49.068 1.00 74.69 85 SER A C 1
ATOM 619 O O . SER A 1 85 ? -26.700 2.888 48.218 1.00 74.69 85 SER A O 1
ATOM 621 N N . GLU A 1 86 ? -25.620 1.657 49.747 1.00 82.38 86 GLU A N 1
ATOM 622 C CA . GLU A 1 86 ? -24.316 2.299 49.590 1.00 82.38 86 GLU A CA 1
ATOM 623 C C . GLU A 1 86 ? -23.715 2.024 48.201 1.00 82.38 86 GLU A C 1
ATOM 625 O O . GLU A 1 86 ? -23.221 2.942 47.542 1.00 82.38 86 GLU A O 1
ATOM 630 N N . LEU A 1 87 ? -23.862 0.796 47.686 1.00 79.31 87 LEU A N 1
ATOM 631 C CA . LEU A 1 87 ? -23.496 0.449 46.311 1.00 79.31 87 LEU A CA 1
ATOM 632 C C . LEU A 1 87 ? -24.307 1.252 45.288 1.00 79.31 87 LEU A C 1
ATOM 634 O O . LEU A 1 87 ? -23.731 1.809 44.357 1.00 79.31 87 LEU A O 1
ATOM 638 N N . VAL A 1 88 ? -25.630 1.328 45.451 1.00 79.81 88 VAL A N 1
ATOM 639 C CA . VAL A 1 88 ? -26.512 2.079 44.544 1.00 79.81 88 VAL A CA 1
ATOM 640 C C . VAL A 1 88 ? -26.195 3.575 44.592 1.00 79.81 88 VAL A C 1
ATOM 642 O O . VAL A 1 88 ? -26.111 4.209 43.541 1.00 79.81 88 VAL A O 1
ATOM 645 N N . ALA A 1 89 ? -25.941 4.136 45.776 1.00 79.25 89 ALA A N 1
ATOM 646 C CA . ALA A 1 89 ? -25.518 5.524 45.936 1.00 79.25 89 ALA A CA 1
ATOM 647 C C . ALA A 1 89 ? -24.160 5.789 45.265 1.00 79.25 89 ALA A C 1
ATOM 649 O O . ALA A 1 89 ? -24.011 6.780 44.549 1.00 79.25 89 ALA A O 1
ATOM 650 N N . GLY A 1 90 ? -23.192 4.880 45.421 1.00 81.38 90 GLY A N 1
ATOM 651 C CA . GLY A 1 90 ? -21.895 4.958 44.750 1.00 81.38 90 GLY A CA 1
ATOM 652 C C . GLY A 1 90 ? -22.002 4.839 43.226 1.00 81.38 90 GLY A C 1
ATOM 653 O O . GLY A 1 90 ? -21.342 5.581 42.497 1.00 81.38 90 GLY A O 1
ATOM 654 N N . LEU A 1 91 ? -22.868 3.953 42.730 1.00 76.56 91 LEU A N 1
ATOM 655 C CA . LEU A 1 91 ? -23.105 3.764 41.298 1.00 76.56 91 LEU A CA 1
ATOM 656 C C . LEU A 1 91 ? -23.810 4.976 40.682 1.00 76.56 91 LEU A C 1
ATOM 658 O O . LEU A 1 91 ? -23.448 5.408 39.593 1.00 76.56 91 LEU A O 1
ATOM 662 N N . LYS A 1 92 ? -24.764 5.569 41.405 1.00 76.25 92 LYS A N 1
ATOM 663 C CA . LYS A 1 92 ? -25.412 6.830 41.040 1.00 76.25 92 LYS A CA 1
ATOM 664 C C . LYS A 1 92 ? -24.406 7.978 40.993 1.00 76.25 92 LYS A C 1
ATOM 666 O O . LYS A 1 92 ? -24.369 8.706 40.004 1.00 76.25 92 LYS A O 1
ATOM 671 N N . ALA A 1 93 ? -23.566 8.110 42.020 1.00 84.38 93 ALA A N 1
ATOM 672 C CA . ALA A 1 93 ? -22.533 9.142 42.080 1.00 84.38 93 ALA A CA 1
ATOM 673 C C . ALA A 1 93 ? -21.528 9.024 40.922 1.00 84.38 93 ALA A C 1
ATOM 675 O O . ALA A 1 93 ? -21.073 10.039 40.405 1.00 84.38 93 ALA A O 1
ATOM 676 N N . ARG A 1 94 ? -21.231 7.796 40.469 1.00 84.31 94 ARG A N 1
ATOM 677 C CA . ARG A 1 94 ? -20.325 7.518 39.339 1.00 84.31 94 ARG A CA 1
ATOM 678 C C . ARG A 1 94 ? -21.019 7.223 38.008 1.00 84.31 94 ARG A C 1
ATOM 680 O O . ARG A 1 94 ? -20.362 6.821 37.050 1.00 84.31 94 ARG A O 1
ATOM 687 N N . LYS A 1 95 ? -22.331 7.447 37.902 1.00 83.25 95 LYS A N 1
ATOM 688 C CA . LYS A 1 95 ? -23.107 7.196 36.675 1.00 83.25 95 LYS A CA 1
ATOM 689 C C . LYS A 1 95 ? -22.503 7.922 35.475 1.00 83.25 95 LYS A C 1
ATOM 691 O O . LYS A 1 95 ? -22.441 7.363 34.380 1.00 83.25 95 LYS A O 1
ATOM 696 N N . GLN A 1 96 ? -22.063 9.160 35.684 1.00 82.50 96 GLN A N 1
ATOM 697 C CA . GLN A 1 96 ? -21.499 9.983 34.623 1.00 82.50 96 GLN A CA 1
ATOM 698 C C . GLN A 1 96 ? -20.147 9.447 34.151 1.00 82.50 96 GLN A C 1
ATOM 700 O O . GLN A 1 96 ? -19.947 9.334 32.948 1.00 82.50 96 GLN A O 1
ATOM 705 N N . ASP A 1 97 ? -19.277 9.005 35.060 1.00 84.62 97 ASP A N 1
ATOM 706 C CA . ASP A 1 97 ? -17.990 8.389 34.705 1.00 84.62 97 ASP A CA 1
ATOM 707 C C . ASP A 1 97 ? -18.175 7.085 33.922 1.00 84.62 97 ASP A C 1
ATOM 709 O O . ASP A 1 97 ? -17.509 6.864 32.912 1.00 84.62 97 ASP A O 1
ATOM 713 N N . ILE A 1 98 ? -19.121 6.241 34.349 1.00 81.19 98 ILE A N 1
ATOM 714 C CA . ILE A 1 98 ? -19.452 4.987 33.658 1.00 81.19 98 ILE A CA 1
ATOM 715 C C . ILE A 1 98 ? -19.992 5.282 32.255 1.00 81.19 98 ILE A C 1
ATOM 717 O O . ILE A 1 98 ? -19.543 4.685 31.277 1.00 81.19 98 ILE A O 1
ATOM 721 N N . THR A 1 99 ? -20.919 6.235 32.144 1.00 85.00 99 THR A N 1
ATOM 722 C CA . THR A 1 99 ? -21.510 6.638 30.860 1.00 85.00 99 THR A CA 1
ATOM 723 C C . THR A 1 99 ? -20.442 7.208 29.929 1.00 85.00 99 THR A C 1
ATOM 725 O O . THR A 1 99 ? -20.341 6.789 28.779 1.00 85.00 99 THR A O 1
ATOM 728 N N . ASN A 1 100 ? -19.593 8.102 30.437 1.00 86.56 100 ASN A N 1
ATOM 729 C CA . ASN A 1 100 ? -18.485 8.678 29.685 1.00 86.56 100 ASN A CA 1
ATOM 730 C C . ASN A 1 100 ? -17.518 7.591 29.208 1.00 86.56 100 ASN A C 1
ATOM 732 O O . ASN A 1 100 ? -17.134 7.594 28.043 1.00 86.56 100 ASN A O 1
ATOM 736 N N . GLY A 1 101 ? -17.168 6.626 30.065 1.00 85.94 101 GLY A N 1
ATOM 737 C CA . GLY A 1 101 ? -16.307 5.502 29.698 1.00 85.94 101 GLY A CA 1
ATOM 738 C C . GLY A 1 101 ? -16.863 4.683 28.529 1.00 85.94 101 GLY A C 1
ATOM 739 O O . GLY A 1 101 ? -16.128 4.376 27.591 1.00 85.94 101 GLY A O 1
ATOM 740 N N . VAL A 1 102 ? -18.167 4.393 28.535 1.00 89.00 102 VAL A N 1
ATOM 741 C CA . VAL A 1 102 ? -18.840 3.689 27.429 1.00 89.00 102 VAL A CA 1
ATOM 742 C C . VAL A 1 102 ? -18.854 4.535 26.154 1.00 89.00 102 VAL A C 1
ATOM 744 O O . VAL A 1 102 ? -18.553 4.021 25.078 1.00 89.00 102 VAL A O 1
ATOM 747 N N . VAL A 1 103 ? -19.145 5.835 26.260 1.00 88.56 103 VAL A N 1
ATOM 748 C CA . VAL A 1 103 ? -19.131 6.760 25.114 1.00 88.56 103 VAL A CA 1
ATOM 749 C C . VAL A 1 103 ? -17.736 6.846 24.494 1.00 88.56 103 VAL A C 1
ATOM 751 O O . VAL A 1 103 ? -17.606 6.741 23.276 1.00 88.56 103 VAL A O 1
ATOM 754 N N . PHE A 1 104 ? -16.685 6.973 25.308 1.00 89.19 104 PHE A N 1
ATOM 755 C CA . PHE A 1 104 ? -15.306 7.000 24.822 1.00 89.19 104 PHE A CA 1
ATOM 756 C C . PHE A 1 104 ? -14.893 5.679 24.178 1.00 89.19 104 PHE A C 1
ATOM 758 O O . PHE A 1 104 ? -14.280 5.694 23.113 1.00 89.19 104 PHE A O 1
ATOM 765 N N . ALA A 1 105 ? -15.253 4.543 24.778 1.00 86.88 105 ALA A N 1
ATOM 766 C CA . ALA A 1 105 ? -14.982 3.234 24.193 1.00 86.88 105 ALA A CA 1
ATOM 767 C C . ALA A 1 105 ? -15.674 3.077 22.831 1.00 86.88 105 ALA A C 1
ATOM 769 O O . ALA A 1 105 ? -15.057 2.611 21.874 1.00 86.88 105 ALA A O 1
ATOM 770 N N . ASN A 1 106 ? -16.926 3.528 22.721 1.00 87.38 106 ASN A N 1
ATOM 771 C CA . ASN A 1 106 ? -17.658 3.513 21.462 1.00 87.38 106 ASN A CA 1
ATOM 772 C C . ASN A 1 106 ? -17.018 4.432 20.407 1.00 87.38 106 ASN A C 1
ATOM 774 O O . ASN A 1 106 ? -16.832 4.026 19.263 1.00 87.38 106 ASN A O 1
ATOM 778 N N . ALA A 1 107 ? -16.622 5.646 20.794 1.00 91.56 107 ALA A N 1
ATOM 779 C CA . ALA A 1 107 ? -15.940 6.577 19.898 1.00 91.56 107 ALA A CA 1
ATOM 780 C C . ALA A 1 107 ? -14.586 6.026 19.411 1.00 91.56 107 ALA A C 1
ATOM 782 O O . ALA A 1 107 ? -14.254 6.159 18.235 1.00 91.56 107 ALA A O 1
ATOM 783 N N . ALA A 1 108 ? -13.825 5.365 20.288 1.00 91.25 108 ALA A N 1
ATOM 784 C CA . ALA A 1 108 ? -12.570 4.710 19.930 1.00 91.25 108 ALA A CA 1
ATOM 785 C C . ALA A 1 108 ? -12.783 3.512 18.989 1.00 91.25 108 ALA A C 1
ATOM 787 O O . ALA A 1 108 ? -12.037 3.335 18.030 1.00 91.25 108 ALA A O 1
ATOM 788 N N . ALA A 1 109 ? -13.819 2.701 19.217 1.00 92.19 109 ALA A N 1
ATOM 789 C CA . ALA A 1 109 ? -14.174 1.620 18.301 1.00 92.19 109 ALA A CA 1
ATOM 790 C C . ALA A 1 109 ? -14.587 2.165 16.921 1.00 92.19 109 ALA A C 1
ATOM 792 O O . ALA A 1 109 ? -14.156 1.633 15.897 1.00 92.19 109 ALA A O 1
ATOM 793 N N . GLY A 1 110 ? -15.359 3.257 16.896 1.00 93.06 110 GLY A N 1
ATOM 794 C CA . GLY A 1 110 ? -15.740 3.964 15.675 1.00 93.06 110 GLY A CA 1
ATOM 795 C C . GLY A 1 110 ? -14.533 4.493 14.900 1.00 93.06 110 GLY A C 1
ATOM 796 O O . GLY A 1 110 ? -14.420 4.238 13.706 1.00 93.06 110 GLY A O 1
ATOM 797 N N . SER A 1 111 ? -13.573 5.136 15.573 1.00 95.31 111 SER A N 1
ATOM 798 C CA . SER A 1 111 ? -12.380 5.671 14.903 1.00 95.31 111 SER A CA 1
ATOM 799 C C . SER A 1 111 ? -11.484 4.578 14.311 1.00 95.31 111 SER A C 1
ATOM 801 O O . SER A 1 111 ? -10.946 4.747 13.217 1.00 95.31 111 SER A O 1
ATOM 803 N N . VAL A 1 112 ? -11.360 3.428 14.981 1.00 93.81 112 VAL A N 1
ATOM 804 C CA . VAL A 1 112 ? -10.648 2.259 14.439 1.00 93.81 112 VAL A CA 1
ATOM 805 C C . VAL A 1 112 ? -11.388 1.672 13.236 1.00 93.81 112 VAL A C 1
ATOM 807 O O . VAL A 1 112 ? -10.755 1.329 12.235 1.00 93.81 112 VAL A O 1
ATOM 810 N N . ALA A 1 113 ? -12.718 1.571 13.305 1.00 94.00 113 ALA A N 1
ATOM 811 C CA . ALA A 1 113 ? -13.533 1.095 12.192 1.00 94.00 113 ALA A CA 1
ATOM 812 C C . ALA A 1 113 ? -13.416 2.021 10.970 1.00 94.00 113 ALA A C 1
ATOM 814 O O . ALA A 1 113 ? -13.207 1.533 9.858 1.00 94.00 113 ALA A O 1
ATOM 815 N N . ASP A 1 114 ? -13.459 3.337 11.179 1.00 95.00 114 ASP A N 1
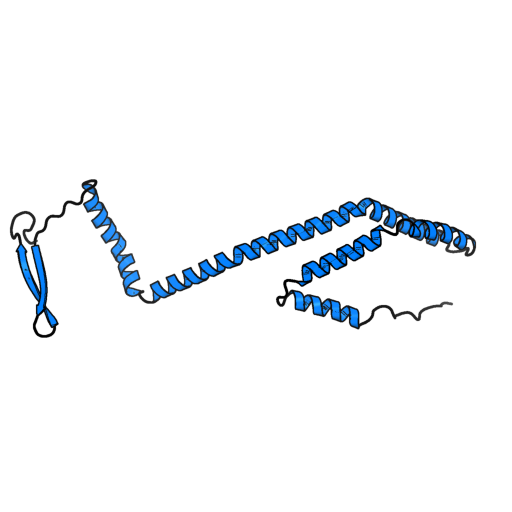ATOM 816 C CA . ASP A 1 114 ? -13.288 4.341 10.127 1.00 95.00 114 ASP A CA 1
ATOM 817 C C . ASP A 1 114 ? -11.885 4.292 9.519 1.00 95.00 114 ASP A C 1
ATOM 819 O O . ASP A 1 114 ? -11.744 4.314 8.295 1.00 95.00 114 ASP A O 1
ATOM 823 N N . LEU A 1 115 ? -10.841 4.162 10.346 1.00 95.12 115 LEU A N 1
ATOM 824 C CA . LEU A 1 115 ? -9.470 3.995 9.864 1.00 95.12 115 LEU A CA 1
ATOM 825 C C . LEU A 1 115 ? -9.348 2.748 8.983 1.00 95.12 115 LEU A C 1
ATOM 827 O O . LEU A 1 115 ? -8.758 2.806 7.904 1.00 95.12 115 LEU A O 1
ATOM 831 N N . LEU A 1 116 ? -9.933 1.624 9.404 1.00 94.38 116 LEU A N 1
ATOM 832 C CA . LEU A 1 116 ? -9.922 0.390 8.624 1.00 94.38 116 LEU A CA 1
ATOM 833 C C . LEU A 1 116 ? -10.722 0.533 7.320 1.00 94.38 116 LEU A C 1
ATOM 835 O O . LEU A 1 116 ? -10.278 0.058 6.270 1.00 94.38 116 LEU A O 1
ATOM 839 N N . ALA A 1 117 ? -11.871 1.211 7.360 1.00 95.50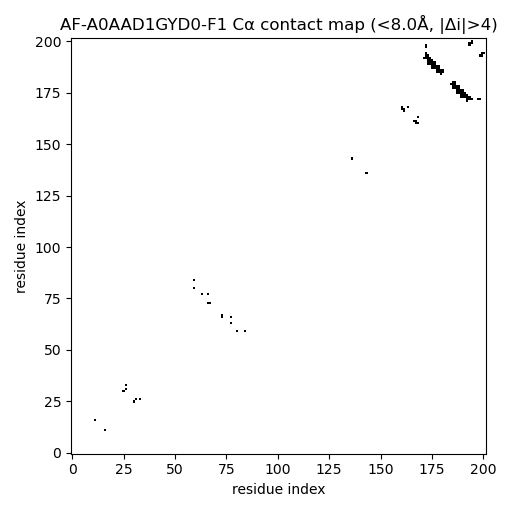 117 ALA A N 1
ATOM 840 C CA . ALA A 1 117 ? -12.689 1.492 6.185 1.00 95.50 117 ALA A CA 1
ATOM 841 C C . ALA A 1 117 ? -11.948 2.376 5.169 1.00 95.50 117 ALA A C 1
ATOM 843 O O . ALA A 1 117 ? -12.029 2.121 3.968 1.00 95.50 117 ALA A O 1
ATOM 844 N N . GLN A 1 118 ? -11.175 3.358 5.639 1.00 94.75 118 GLN A N 1
ATOM 845 C CA . GLN A 1 118 ? -10.357 4.234 4.797 1.00 94.75 118 GLN A CA 1
ATOM 846 C C . GLN A 1 118 ? -9.090 3.543 4.272 1.00 94.75 118 GLN A C 1
ATOM 848 O O . GLN A 1 118 ? -8.697 3.772 3.128 1.00 94.75 118 GLN A O 1
ATOM 853 N N . ALA A 1 119 ? -8.459 2.672 5.064 1.00 94.31 119 ALA A N 1
ATOM 854 C CA . ALA A 1 119 ? -7.221 1.987 4.688 1.00 94.31 119 ALA A CA 1
ATOM 855 C C . ALA A 1 119 ? -7.443 0.814 3.716 1.00 94.31 119 ALA A C 1
ATOM 857 O O . ALA A 1 119 ? -6.575 0.500 2.898 1.00 94.31 119 ALA A O 1
ATOM 858 N N . ARG A 1 120 ? -8.605 0.153 3.764 1.00 94.25 120 ARG A N 1
ATOM 859 C CA . ARG A 1 120 ? -8.874 -1.047 2.955 1.00 94.25 120 ARG A CA 1
ATOM 860 C C . ARG A 1 120 ? -8.870 -0.793 1.433 1.00 94.25 120 ARG A C 1
ATOM 862 O O . ARG A 1 120 ? -8.250 -1.592 0.725 1.00 94.25 120 ARG A O 1
ATOM 869 N N . PRO A 1 121 ? -9.503 0.267 0.886 1.00 96.69 121 PRO A N 1
ATOM 870 C CA . PRO A 1 121 ? -9.474 0.551 -0.550 1.00 96.69 121 PRO A CA 1
ATOM 871 C C . PRO A 1 121 ? -8.073 0.796 -1.140 1.00 96.69 121 PRO A C 1
ATOM 873 O O . PRO A 1 121 ? -7.751 0.132 -2.131 1.00 96.69 121 PRO A O 1
ATOM 876 N N . PRO A 1 122 ? -7.213 1.679 -0.582 1.00 95.75 122 PRO A N 1
ATOM 877 C CA . PRO A 1 122 ? -5.880 1.898 -1.138 1.00 95.75 122 PRO A CA 1
ATOM 878 C C . PRO A 1 122 ? -5.010 0.642 -1.047 1.00 95.75 122 PRO A C 1
ATOM 880 O O . PRO A 1 122 ? -4.317 0.337 -2.013 1.00 95.75 122 PRO A O 1
ATOM 883 N N . LEU A 1 123 ? -5.104 -0.147 0.031 1.00 94.44 123 LEU A N 1
ATOM 884 C CA . LEU A 1 123 ? -4.388 -1.425 0.133 1.00 94.44 123 LEU A CA 1
ATOM 885 C C . LEU A 1 123 ? -4.813 -2.411 -0.961 1.00 94.44 123 LEU A C 1
ATOM 887 O O . LEU A 1 123 ? -3.961 -2.991 -1.630 1.00 94.44 123 LEU A O 1
ATOM 891 N N . LYS A 1 124 ? -6.122 -2.558 -1.205 1.00 96.38 124 LYS A N 1
ATOM 892 C CA . LYS A 1 124 ? -6.629 -3.414 -2.289 1.00 96.38 124 LYS A CA 1
ATOM 893 C C . LYS A 1 124 ? -6.112 -2.957 -3.654 1.00 96.38 124 LYS A C 1
ATOM 895 O O . LYS A 1 124 ? -5.750 -3.791 -4.479 1.00 96.38 124 LYS A O 1
ATOM 900 N N . LYS A 1 125 ? -6.060 -1.642 -3.883 1.00 96.81 125 LYS A N 1
ATOM 901 C CA . LYS A 1 125 ? -5.517 -1.072 -5.119 1.00 96.81 125 LYS A CA 1
ATOM 902 C C . LYS A 1 125 ? -4.027 -1.375 -5.265 1.00 96.81 125 LYS A C 1
ATOM 904 O O . LYS A 1 125 ? -3.630 -1.846 -6.319 1.00 96.81 125 LYS A O 1
ATOM 909 N N . VAL A 1 126 ? -3.219 -1.162 -4.226 1.00 97.31 126 VAL A N 1
ATOM 910 C CA . VAL A 1 126 ? -1.774 -1.452 -4.266 1.00 97.31 126 VAL A CA 1
ATOM 911 C C . VAL A 1 126 ? -1.517 -2.921 -4.590 1.00 97.31 126 VAL A C 1
ATOM 913 O O . VAL A 1 126 ? -0.712 -3.204 -5.469 1.00 97.31 126 VAL A O 1
ATOM 916 N N . VAL A 1 127 ? -2.234 -3.846 -3.947 1.00 97.38 127 VAL A N 1
ATOM 917 C CA . VAL A 1 127 ? -2.098 -5.285 -4.229 1.00 97.38 127 VAL A CA 1
ATOM 918 C C . VAL A 1 127 ? -2.463 -5.602 -5.680 1.00 97.38 127 VAL A C 1
ATOM 920 O O . VAL A 1 127 ? -1.709 -6.289 -6.358 1.00 97.38 127 VAL A O 1
ATOM 923 N N . HIS A 1 128 ? -3.581 -5.067 -6.175 1.00 97.44 128 HIS A N 1
ATOM 924 C CA . HIS A 1 128 ? -4.012 -5.280 -7.557 1.00 97.44 128 HIS A CA 1
ATOM 925 C C . HIS A 1 128 ? -3.014 -4.717 -8.582 1.00 97.44 128 HIS A C 1
ATOM 927 O O . HIS A 1 128 ? -2.706 -5.361 -9.580 1.00 97.44 128 HIS A O 1
ATOM 933 N N . GLU A 1 129 ? -2.493 -3.512 -8.352 1.00 97.38 129 GLU A N 1
ATOM 934 C CA . GLU A 1 129 ? -1.524 -2.888 -9.257 1.00 97.38 129 GLU A CA 1
ATOM 935 C C . GLU A 1 129 ? -0.154 -3.570 -9.213 1.00 97.38 129 GLU A C 1
ATOM 937 O O . GLU A 1 129 ? 0.505 -3.692 -10.248 1.00 97.38 129 GLU A O 1
ATOM 942 N N . ALA A 1 130 ? 0.263 -4.053 -8.040 1.00 97.00 130 ALA A N 1
ATOM 943 C CA . ALA A 1 130 ? 1.473 -4.851 -7.897 1.00 97.00 130 ALA A CA 1
ATOM 944 C C . ALA A 1 130 ? 1.353 -6.176 -8.663 1.00 97.00 130 ALA A C 1
ATOM 946 O O . ALA A 1 130 ? 2.258 -6.513 -9.421 1.00 97.00 130 ALA A O 1
ATOM 947 N N . ASP A 1 131 ? 0.221 -6.875 -8.533 1.00 97.06 131 ASP A N 1
ATOM 948 C CA . ASP A 1 131 ? -0.068 -8.109 -9.272 1.00 97.06 131 ASP A CA 1
ATOM 949 C C . ASP A 1 131 ? -0.078 -7.872 -10.789 1.00 97.06 131 ASP A C 1
ATOM 951 O O . ASP A 1 131 ? 0.623 -8.552 -11.535 1.00 97.06 131 ASP A O 1
ATOM 955 N N . ARG A 1 132 ? -0.763 -6.816 -11.249 1.00 97.12 132 ARG A N 1
ATOM 956 C CA . ARG A 1 132 ? -0.780 -6.418 -12.665 1.00 97.12 132 ARG A CA 1
ATOM 957 C C . ARG A 1 132 ? 0.621 -6.123 -13.208 1.00 97.12 132 ARG A C 1
ATOM 959 O O . ARG A 1 132 ? 0.958 -6.540 -14.318 1.00 97.12 132 ARG A O 1
ATOM 966 N N . THR A 1 133 ? 1.433 -5.399 -12.440 1.00 96.44 133 THR A N 1
ATOM 967 C CA . THR A 1 133 ? 2.813 -5.065 -12.825 1.00 96.44 133 THR A CA 1
ATOM 968 C C . THR A 1 133 ? 3.668 -6.325 -12.895 1.00 96.44 133 THR A C 1
ATOM 970 O O . THR A 1 133 ? 4.348 -6.543 -13.894 1.00 96.44 133 THR A O 1
ATOM 973 N N . ALA A 1 134 ? 3.586 -7.186 -11.878 1.00 95.88 134 ALA A N 1
ATOM 974 C CA . ALA A 1 134 ? 4.305 -8.452 -11.841 1.00 95.88 134 ALA A CA 1
ATOM 975 C C . ALA A 1 134 ? 3.916 -9.351 -13.022 1.00 95.88 134 ALA A C 1
ATOM 977 O O . ALA A 1 134 ? 4.798 -9.866 -13.702 1.00 95.88 134 ALA A O 1
ATOM 978 N N . ALA A 1 135 ? 2.621 -9.476 -13.322 1.00 96.69 135 ALA A N 1
ATOM 979 C CA . ALA A 1 135 ? 2.130 -10.243 -14.462 1.00 96.69 135 ALA A CA 1
ATOM 980 C C . ALA A 1 135 ? 2.660 -9.702 -15.800 1.00 96.69 135 ALA A C 1
ATOM 982 O O . ALA A 1 135 ? 3.061 -10.483 -16.658 1.00 96.69 135 ALA A O 1
ATOM 983 N N . THR A 1 136 ? 2.718 -8.377 -15.961 1.00 95.00 136 THR A N 1
ATOM 984 C CA . THR A 1 136 ? 3.273 -7.742 -17.170 1.00 95.00 136 THR A CA 1
AT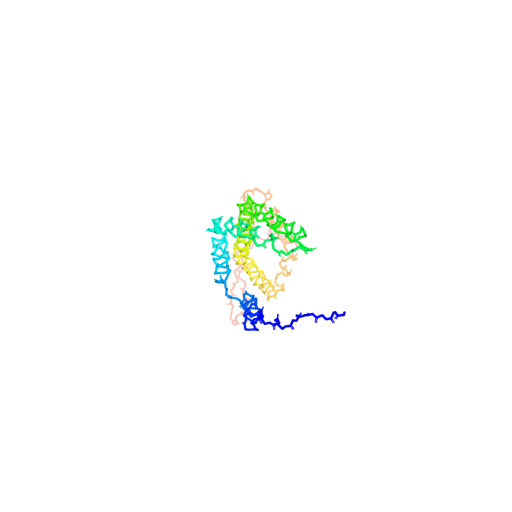OM 985 C C . THR A 1 136 ? 4.769 -8.030 -17.311 1.00 95.00 136 THR A C 1
ATOM 987 O O . THR A 1 136 ? 5.224 -8.418 -18.381 1.00 95.00 136 THR A O 1
ATOM 990 N N . VAL A 1 137 ? 5.533 -7.905 -16.221 1.00 95.50 137 VAL A N 1
ATOM 991 C CA . VAL A 1 137 ? 6.971 -8.219 -16.209 1.00 95.50 137 VAL A CA 1
ATOM 992 C C . VAL A 1 137 ? 7.223 -9.700 -16.501 1.00 95.50 137 VAL A C 1
ATOM 994 O O . VAL A 1 137 ? 8.145 -10.029 -17.238 1.00 95.50 137 VAL A O 1
ATOM 997 N N . LEU A 1 138 ? 6.402 -10.596 -15.950 1.00 94.81 138 LEU A N 1
ATOM 998 C CA . LEU A 1 138 ? 6.495 -12.038 -16.186 1.00 94.81 138 LEU A CA 1
ATOM 999 C C . LEU A 1 138 ? 6.137 -12.425 -17.626 1.00 94.81 138 LEU A C 1
ATOM 1001 O O . LEU A 1 138 ? 6.742 -13.354 -18.158 1.00 94.81 138 LEU A O 1
ATOM 1005 N N . ALA A 1 139 ? 5.181 -11.733 -18.252 1.00 96.38 139 ALA A N 1
ATOM 1006 C CA . ALA A 1 139 ? 4.793 -11.974 -19.641 1.00 96.38 139 ALA A CA 1
ATOM 1007 C C . ALA A 1 139 ? 5.932 -11.657 -20.626 1.00 96.38 139 ALA A C 1
ATOM 1009 O O . ALA A 1 139 ? 6.153 -12.428 -21.555 1.00 96.38 139 ALA A O 1
ATOM 1010 N N . ASP A 1 140 ? 6.692 -10.587 -20.368 1.00 95.75 140 ASP A N 1
ATOM 1011 C CA . ASP A 1 140 ? 7.846 -10.156 -21.171 1.00 95.75 140 ASP A CA 1
ATOM 1012 C C . ASP A 1 140 ? 9.178 -10.359 -20.427 1.00 95.75 140 ASP A C 1
ATOM 1014 O O . ASP A 1 140 ? 10.094 -9.530 -20.489 1.00 95.75 140 ASP A O 1
ATOM 1018 N N . ARG A 1 141 ? 9.294 -11.478 -19.703 1.00 94.12 141 ARG A N 1
ATOM 1019 C CA . ARG A 1 141 ? 10.428 -11.749 -18.810 1.00 94.12 141 ARG A CA 1
ATOM 1020 C C . ARG A 1 141 ? 11.780 -11.629 -19.507 1.00 94.12 141 ARG A C 1
ATOM 1022 O O . ARG A 1 141 ? 12.662 -10.966 -18.977 1.00 94.12 141 ARG A O 1
ATOM 1029 N N . ASP A 1 142 ? 11.935 -12.227 -20.686 1.00 96.25 142 ASP A N 1
ATOM 1030 C CA . ASP A 1 142 ? 13.214 -12.225 -21.408 1.00 96.25 142 ASP A CA 1
ATOM 1031 C C . ASP A 1 142 ? 13.643 -10.801 -21.797 1.00 96.25 142 ASP A C 1
ATOM 1033 O O . ASP A 1 142 ? 14.820 -10.445 -21.707 1.00 96.25 142 ASP A O 1
ATOM 1037 N N . TYR A 1 143 ? 12.682 -9.955 -22.185 1.00 94.38 143 TYR A N 1
ATOM 1038 C CA . TYR A 1 143 ? 12.939 -8.545 -22.468 1.00 94.38 143 TYR A CA 1
ATOM 1039 C C . TYR A 1 143 ? 13.349 -7.793 -21.199 1.00 94.38 143 TYR A C 1
ATOM 1041 O O . TYR A 1 143 ? 14.322 -7.039 -21.230 1.00 94.38 143 TYR A O 1
ATOM 1049 N N . PHE A 1 144 ? 12.637 -7.998 -20.087 1.00 94.88 144 PHE A N 1
ATOM 1050 C CA . PHE A 1 144 ? 12.939 -7.333 -18.821 1.00 94.88 144 PHE A CA 1
ATO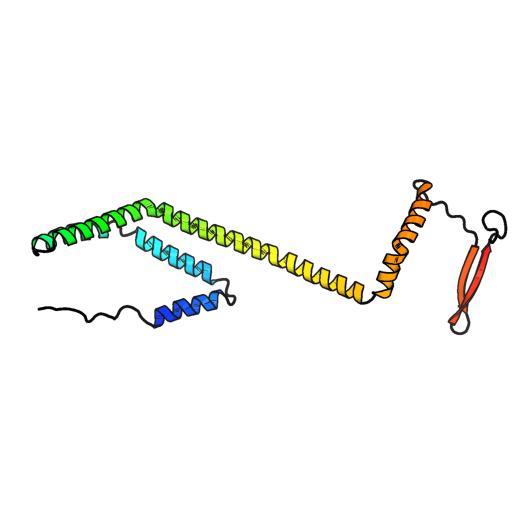M 1051 C C . PHE A 1 144 ? 14.292 -7.773 -18.242 1.00 94.88 144 PHE A C 1
ATOM 1053 O O . PHE A 1 144 ? 15.074 -6.925 -17.812 1.00 94.88 144 PHE A O 1
ATOM 1060 N N . ASP A 1 145 ? 14.616 -9.065 -18.309 1.00 96.06 145 ASP A N 1
ATOM 1061 C CA . ASP A 1 145 ? 15.913 -9.608 -17.897 1.00 96.06 145 ASP A CA 1
ATOM 1062 C C . ASP A 1 145 ? 17.045 -9.013 -18.753 1.00 96.06 145 ASP A C 1
ATOM 1064 O O . ASP A 1 145 ? 18.044 -8.531 -18.212 1.00 96.06 145 ASP A O 1
ATOM 1068 N N . ASN A 1 146 ? 16.877 -8.949 -20.079 1.00 95.94 146 ASN A N 1
ATOM 1069 C CA . ASN A 1 146 ? 17.853 -8.312 -20.965 1.00 95.94 146 ASN A CA 1
ATOM 1070 C C . ASN A 1 146 ? 17.977 -6.799 -20.712 1.00 95.94 146 ASN A C 1
ATOM 1072 O O . ASN A 1 146 ? 19.080 -6.251 -20.725 1.00 95.94 146 ASN A O 1
ATOM 1076 N N . PHE A 1 147 ? 16.866 -6.108 -20.450 1.00 93.69 147 PHE A N 1
ATOM 1077 C CA . PHE A 1 147 ? 16.876 -4.696 -20.076 1.00 93.69 147 PHE A CA 1
ATOM 1078 C C . PHE A 1 147 ? 17.692 -4.471 -18.799 1.00 93.69 147 PHE A C 1
ATOM 1080 O O . PHE A 1 147 ? 18.575 -3.620 -18.790 1.00 93.69 147 PHE A O 1
ATOM 1087 N N . LEU A 1 148 ? 17.462 -5.261 -17.746 1.00 95.12 148 LEU A N 1
ATOM 1088 C CA . LEU A 1 148 ? 18.215 -5.152 -16.495 1.00 95.12 148 LEU A CA 1
ATOM 1089 C C . LEU A 1 148 ? 19.708 -5.450 -16.680 1.00 95.12 148 LEU A C 1
ATOM 1091 O O . LEU A 1 148 ? 20.540 -4.766 -16.086 1.00 95.12 148 LEU A O 1
ATOM 1095 N N . GLN A 1 149 ? 20.056 -6.432 -17.517 1.00 95.44 149 GLN A N 1
ATOM 1096 C CA . GLN A 1 149 ? 21.451 -6.766 -17.822 1.00 95.44 149 GLN A CA 1
ATOM 1097 C C . GLN A 1 149 ? 22.165 -5.657 -18.603 1.00 95.44 149 GLN A C 1
ATOM 1099 O O . GLN A 1 149 ? 23.333 -5.382 -18.346 1.00 95.44 149 GLN A O 1
ATOM 1104 N N . THR A 1 150 ? 21.467 -5.003 -19.533 1.00 94.19 150 THR A N 1
ATOM 1105 C CA . THR A 1 150 ? 22.042 -3.970 -20.414 1.00 94.19 150 THR A CA 1
ATOM 1106 C C . THR A 1 150 ? 21.937 -2.552 -19.848 1.00 94.19 150 THR A C 1
ATOM 1108 O O . THR A 1 150 ? 22.592 -1.631 -20.343 1.00 94.19 150 THR A O 1
ATOM 1111 N N . TRP A 1 151 ? 21.145 -2.346 -18.793 1.00 95.50 151 TRP A N 1
ATOM 1112 C CA . TRP A 1 151 ? 20.924 -1.035 -18.185 1.00 95.50 151 TRP A CA 1
ATOM 1113 C C . TRP A 1 151 ? 22.210 -0.348 -17.678 1.00 95.50 151 TRP A C 1
ATOM 1115 O O . TRP A 1 151 ? 22.382 0.848 -17.948 1.00 95.50 151 TRP A O 1
ATOM 1125 N N . PRO A 1 152 ? 23.161 -1.040 -17.017 1.00 94.69 152 PRO A N 1
ATOM 1126 C CA . PRO A 1 152 ? 24.439 -0.437 -16.636 1.00 94.69 152 PRO A CA 1
ATOM 1127 C C . PRO A 1 152 ? 25.234 0.086 -17.840 1.00 94.69 152 PRO A C 1
ATOM 1129 O O . PRO A 1 152 ? 25.728 1.211 -17.811 1.00 94.69 152 PRO A O 1
ATOM 1132 N N . ASP A 1 153 ? 25.296 -0.672 -18.933 1.00 93.38 153 ASP A N 1
ATOM 1133 C CA . ASP A 1 153 ? 26.014 -0.251 -20.140 1.00 93.38 153 ASP A CA 1
ATOM 1134 C C . ASP A 1 153 ? 25.336 0.961 -20.791 1.00 93.38 153 ASP A C 1
ATOM 1136 O O . ASP A 1 153 ? 25.994 1.940 -21.154 1.00 93.38 153 ASP A O 1
ATOM 1140 N N . ALA A 1 154 ? 24.002 0.947 -20.877 1.00 89.69 154 ALA A N 1
ATOM 1141 C CA . ALA A 1 154 ? 23.228 2.066 -21.407 1.00 89.69 154 ALA A CA 1
ATOM 1142 C C . ALA A 1 154 ? 23.433 3.349 -20.583 1.00 89.69 154 ALA A C 1
ATOM 1144 O O . ALA A 1 154 ? 23.631 4.428 -21.148 1.00 89.69 154 ALA A O 1
ATOM 1145 N N . THR A 1 155 ? 23.441 3.247 -19.251 1.00 89.12 155 THR A N 1
ATOM 1146 C CA . THR A 1 155 ? 23.687 4.397 -18.365 1.00 89.12 155 THR A CA 1
ATOM 1147 C C . THR A 1 155 ? 25.124 4.906 -18.456 1.00 89.12 155 THR A C 1
ATOM 1149 O O . THR A 1 155 ? 25.326 6.119 -18.457 1.00 89.12 155 THR A O 1
ATOM 1152 N N . GLN A 1 156 ? 26.123 4.033 -18.629 1.00 89.19 156 GLN A N 1
ATOM 1153 C CA . GLN A 1 156 ? 27.505 4.449 -18.896 1.00 89.19 156 GLN A CA 1
ATOM 1154 C C . GLN A 1 156 ? 27.636 5.195 -20.227 1.00 89.19 156 GLN A C 1
ATOM 1156 O O . GLN A 1 156 ? 28.302 6.232 -20.294 1.00 89.19 156 GLN A O 1
ATOM 1161 N N . ILE A 1 157 ? 26.979 4.704 -21.282 1.00 86.81 157 ILE A N 1
ATOM 1162 C CA . ILE A 1 157 ? 26.947 5.377 -22.585 1.00 86.81 157 ILE A CA 1
ATOM 1163 C C . ILE A 1 157 ? 26.290 6.754 -22.448 1.00 86.81 157 ILE A C 1
ATOM 1165 O O . ILE A 1 157 ? 26.844 7.737 -22.936 1.00 86.81 157 ILE A O 1
ATOM 1169 N N . LEU A 1 158 ? 25.149 6.859 -21.761 1.00 85.12 158 LEU A N 1
ATOM 1170 C CA . LEU A 1 158 ? 24.478 8.139 -21.513 1.00 85.12 158 LEU A CA 1
ATOM 1171 C C . LEU A 1 158 ? 25.352 9.102 -20.701 1.00 85.12 158 LEU A C 1
ATOM 1173 O O . LEU A 1 158 ? 25.499 10.259 -21.089 1.00 85.12 158 LEU A O 1
ATOM 1177 N N . ASN A 1 159 ? 25.995 8.622 -19.637 1.00 85.81 159 ASN A N 1
ATOM 1178 C CA . ASN A 1 159 ? 26.882 9.433 -18.807 1.00 85.81 159 ASN A CA 1
ATOM 1179 C C . ASN A 1 159 ? 28.073 9.979 -19.615 1.00 85.81 159 ASN A C 1
ATOM 1181 O O . ASN A 1 159 ? 28.382 11.167 -19.561 1.00 85.81 159 ASN A O 1
ATOM 1185 N N . ARG A 1 160 ? 28.685 9.143 -20.467 1.00 83.12 160 ARG A N 1
ATOM 1186 C CA . ARG A 1 160 ? 29.778 9.568 -21.358 1.00 83.12 160 ARG A CA 1
ATOM 1187 C C . ARG A 1 160 ? 29.351 10.680 -22.315 1.00 83.12 160 ARG A C 1
ATOM 1189 O O . ARG A 1 160 ? 30.154 11.546 -22.644 1.00 83.12 160 ARG A O 1
ATOM 1196 N N . GLN A 1 161 ? 28.104 10.652 -22.770 1.00 81.38 161 GLN A N 1
ATOM 1197 C CA . GLN A 1 161 ? 27.567 11.669 -23.668 1.00 81.38 161 GLN A CA 1
ATOM 1198 C C . GLN A 1 161 ? 27.206 12.964 -22.931 1.00 81.38 161 GLN A C 1
ATOM 1200 O O . GLN A 1 161 ? 27.382 14.040 -23.495 1.00 81.38 161 GLN A O 1
ATOM 1205 N N . GLY A 1 162 ? 26.786 12.864 -21.667 1.00 81.44 162 GLY A N 1
ATOM 1206 C CA . GLY A 1 162 ? 26.547 14.005 -20.779 1.00 81.44 162 GLY A CA 1
ATOM 1207 C C . GLY A 1 162 ? 27.816 14.721 -20.299 1.00 81.44 162 GLY A C 1
ATOM 1208 O O . GLY A 1 162 ? 27.720 15.807 -19.737 1.00 81.44 162 GLY A O 1
ATOM 1209 N N . MET A 1 163 ? 29.017 14.178 -20.554 1.00 78.44 163 MET A N 1
ATOM 1210 C CA . MET A 1 163 ? 30.279 14.846 -20.190 1.00 78.44 163 MET A CA 1
ATOM 1211 C C . MET A 1 163 ? 30.482 16.201 -20.887 1.00 78.44 163 MET A C 1
ATOM 1213 O O . MET A 1 163 ? 31.298 16.998 -20.432 1.00 78.44 163 MET A O 1
ATOM 1217 N N . TYR A 1 164 ? 29.759 16.470 -21.978 1.00 73.50 164 TYR A N 1
ATOM 1218 C CA . TYR A 1 164 ? 29.849 17.727 -22.725 1.00 73.50 164 TYR A CA 1
ATOM 1219 C C . TYR A 1 164 ? 28.880 18.818 -22.235 1.00 73.50 164 TYR A C 1
ATOM 1221 O O . TYR A 1 164 ? 28.889 19.912 -22.792 1.00 73.50 164 TYR A O 1
ATOM 1229 N N . GLY A 1 165 ? 28.103 18.560 -21.174 1.00 77.19 165 GLY A N 1
ATOM 1230 C CA . GLY A 1 165 ? 27.198 19.537 -20.565 1.00 77.19 165 GLY A CA 1
ATOM 1231 C C . GLY A 1 165 ? 25.738 19.326 -20.963 1.00 77.19 165 GLY A C 1
ATOM 1232 O O . GLY A 1 165 ? 25.200 18.232 -20.820 1.00 77.19 165 GLY A O 1
ATOM 1233 N N . ASP A 1 166 ? 25.080 20.388 -21.421 1.00 83.62 166 ASP A N 1
ATOM 1234 C CA . ASP A 1 166 ? 23.648 20.428 -21.744 1.00 83.62 166 ASP A CA 1
ATOM 1235 C C . ASP A 1 166 ? 23.314 19.964 -23.173 1.00 83.62 166 ASP A C 1
ATOM 1237 O O . ASP A 1 166 ? 22.144 19.934 -23.559 1.00 83.62 166 ASP A O 1
ATOM 1241 N N . PHE A 1 167 ? 24.320 19.564 -23.955 1.00 76.88 167 PHE A N 1
ATOM 1242 C CA . PHE A 1 167 ? 24.144 19.060 -25.312 1.00 76.88 167 PHE A CA 1
ATOM 1243 C C . PHE A 1 167 ? 24.873 17.735 -25.540 1.00 76.88 167 PHE A C 1
ATOM 1245 O O . PHE A 1 167 ? 25.929 17.452 -24.974 1.00 76.88 167 PHE A O 1
ATOM 1252 N N . PHE A 1 168 ? 24.325 16.931 -26.450 1.00 79.12 168 PHE A N 1
ATOM 1253 C CA . PHE A 1 168 ? 24.971 15.719 -26.934 1.00 79.12 168 PHE A CA 1
ATOM 1254 C C . PHE A 1 168 ? 25.731 16.000 -28.232 1.00 79.12 168 PHE A C 1
ATOM 1256 O O . PHE A 1 168 ? 25.176 16.549 -29.184 1.00 79.12 168 PHE A O 1
ATOM 1263 N N . SER A 1 169 ? 27.000 15.593 -28.293 1.00 75.81 169 SER A N 1
ATOM 1264 C CA . SER A 1 169 ? 27.828 15.718 -29.497 1.00 75.81 169 SER A CA 1
ATOM 1265 C C . SER A 1 169 ? 27.873 14.387 -30.249 1.00 75.81 169 SER A C 1
ATOM 1267 O O . SER A 1 169 ? 28.684 13.511 -29.948 1.00 75.81 169 SER A O 1
ATOM 1269 N N . PHE A 1 170 ? 26.983 14.222 -31.229 1.00 77.88 170 PHE A N 1
ATOM 1270 C CA . PHE A 1 170 ? 26.971 13.060 -32.118 1.00 77.88 170 PHE A CA 1
ATOM 1271 C C . PHE A 1 170 ? 27.702 13.370 -33.423 1.00 77.88 170 PHE A C 1
ATOM 1273 O O . PHE A 1 170 ? 27.463 14.403 -34.046 1.00 77.88 170 PHE A O 1
ATOM 1280 N N . TYR A 1 171 ? 28.555 12.448 -33.871 1.00 82.12 171 TYR A N 1
ATOM 1281 C CA . TYR A 1 171 ? 29.164 12.506 -35.197 1.00 82.12 171 TYR A CA 1
ATOM 1282 C C . TYR A 1 171 ? 28.592 11.383 -36.067 1.00 82.12 171 TYR A C 1
ATOM 1284 O O . TYR A 1 171 ? 28.761 10.205 -35.758 1.00 82.12 171 TYR A O 1
ATOM 1292 N N . LEU A 1 172 ? 27.883 11.748 -37.136 1.00 85.56 172 LEU A N 1
ATOM 1293 C CA . LEU A 1 172 ? 27.273 10.801 -38.068 1.00 85.56 172 LEU A CA 1
ATOM 1294 C C . LEU A 1 172 ? 28.329 10.267 -39.035 1.00 85.56 172 LEU A C 1
ATOM 1296 O O . LEU A 1 172 ? 28.743 10.966 -39.956 1.00 85.56 172 LEU A O 1
ATOM 1300 N N . CYS A 1 173 ? 28.748 9.022 -38.822 1.00 90.81 173 CYS A N 1
ATOM 1301 C CA . CYS A 1 173 ? 29.688 8.355 -39.716 1.00 90.81 173 CYS A CA 1
ATOM 1302 C C . CYS A 1 173 ? 29.030 7.834 -40.986 1.00 90.81 173 CYS A C 1
ATOM 1304 O O . CYS A 1 173 ? 29.596 8.009 -42.057 1.00 90.81 173 CYS A O 1
ATOM 1306 N N . ASP A 1 174 ? 27.845 7.236 -40.862 1.00 90.81 174 ASP A N 1
ATOM 1307 C CA . ASP A 1 174 ? 27.097 6.641 -41.963 1.00 90.81 174 ASP A CA 1
ATOM 1308 C C . ASP A 1 174 ? 25.597 6.894 -41.792 1.00 90.81 174 ASP A C 1
ATOM 1310 O O . ASP A 1 174 ? 25.067 6.888 -40.680 1.00 90.81 174 ASP A O 1
ATOM 1314 N N . ILE A 1 175 ? 24.906 7.071 -42.915 1.00 90.94 175 ILE A N 1
ATOM 1315 C CA . ILE A 1 175 ? 23.448 7.112 -42.999 1.00 90.94 175 ILE A CA 1
ATOM 1316 C C . ILE A 1 175 ? 23.027 6.007 -43.957 1.00 90.94 175 ILE A C 1
ATOM 1318 O O . ILE A 1 175 ? 23.378 6.027 -45.139 1.00 90.94 175 ILE A O 1
ATOM 1322 N N . VAL A 1 176 ? 22.267 5.041 -43.447 1.00 92.81 176 VAL A N 1
ATOM 1323 C CA . VAL A 1 176 ? 21.799 3.883 -44.212 1.00 92.81 176 VAL A CA 1
ATOM 1324 C C . VAL A 1 176 ? 20.282 3.798 -44.118 1.00 92.81 176 VAL A C 1
ATOM 1326 O O . VAL A 1 176 ? 19.711 3.820 -43.031 1.00 92.81 176 VAL A O 1
ATOM 1329 N N . LEU A 1 177 ? 19.630 3.682 -45.267 1.00 91.56 177 LEU A N 1
ATOM 1330 C CA . LEU A 1 177 ? 18.196 3.493 -45.393 1.00 91.56 177 LEU A CA 1
ATOM 1331 C C . LEU A 1 177 ? 17.888 2.000 -45.527 1.00 91.56 177 LEU A C 1
ATOM 1333 O O . LEU A 1 177 ? 18.331 1.356 -46.477 1.00 91.56 177 LEU A O 1
ATOM 1337 N N . LYS A 1 178 ? 17.120 1.451 -44.582 1.00 93.06 178 LYS A N 1
ATOM 1338 C CA . LYS A 1 178 ? 16.620 0.073 -44.640 1.00 93.06 178 LYS A CA 1
ATOM 1339 C C . LYS A 1 178 ? 15.241 0.059 -45.300 1.00 93.06 178 LYS A C 1
ATOM 1341 O O . LYS A 1 178 ? 14.311 0.676 -44.791 1.00 93.06 178 LYS A O 1
ATOM 1346 N N . LEU A 1 179 ? 15.111 -0.660 -46.408 1.00 91.69 179 LEU A N 1
ATOM 1347 C CA . LEU A 1 179 ? 13.874 -0.835 -47.168 1.00 91.69 179 LEU A CA 1
ATOM 1348 C C . LEU A 1 179 ? 13.519 -2.319 -47.262 1.00 91.69 179 LEU A C 1
ATOM 1350 O O . LEU A 1 179 ? 14.395 -3.179 -47.208 1.00 91.69 179 LEU A O 1
ATOM 1354 N N . ASN A 1 180 ? 12.239 -2.630 -47.450 1.00 91.88 180 ASN A N 1
ATOM 1355 C CA . ASN A 1 180 ? 11.811 -3.994 -47.747 1.00 91.88 180 ASN A CA 1
ATOM 1356 C C . ASN A 1 180 ? 11.913 -4.231 -49.257 1.00 91.88 180 ASN A C 1
ATOM 1358 O O . ASN A 1 180 ? 11.197 -3.613 -50.043 1.00 91.88 180 ASN A O 1
ATOM 1362 N N . GLY A 1 181 ? 12.824 -5.112 -49.659 1.00 85.50 181 GLY A N 1
ATOM 1363 C CA . GLY A 1 181 ? 12.984 -5.553 -51.037 1.00 85.50 181 GLY A CA 1
ATOM 1364 C C . GLY A 1 181 ? 11.899 -6.536 -51.476 1.00 85.50 181 GLY A C 1
ATOM 1365 O O . GLY A 1 181 ? 10.980 -6.892 -50.731 1.00 85.50 181 GLY A O 1
ATOM 1366 N N . LYS A 1 182 ? 12.018 -7.016 -52.717 1.00 82.25 182 LYS A N 1
ATOM 1367 C CA . LYS A 1 182 ? 11.088 -7.997 -53.288 1.00 82.25 182 LYS A CA 1
ATOM 1368 C C . LYS A 1 182 ? 11.076 -9.271 -52.430 1.00 82.25 182 LYS A C 1
ATOM 1370 O O . LYS A 1 182 ? 12.112 -9.901 -52.246 1.00 82.25 182 LYS A O 1
ATOM 1375 N N . GLY A 1 183 ? 9.902 -9.637 -51.911 1.00 85.50 183 GLY A N 1
ATOM 1376 C CA . GLY A 1 183 ? 9.728 -10.797 -51.025 1.00 85.50 183 GLY A CA 1
ATOM 1377 C C . GLY A 1 183 ? 9.955 -10.528 -49.530 1.00 85.50 183 GLY A C 1
ATOM 1378 O O . GLY A 1 183 ? 10.071 -11.484 -48.774 1.00 85.50 183 GLY A O 1
ATOM 1379 N N . GLY A 1 184 ? 10.031 -9.263 -49.090 1.00 87.62 184 GLY A N 1
ATOM 1380 C CA . GLY A 1 184 ? 10.142 -8.901 -47.665 1.00 87.62 184 GLY A CA 1
ATOM 1381 C C . GLY A 1 184 ? 11.562 -8.961 -47.090 1.00 87.62 184 GLY A C 1
ATOM 1382 O O . GLY A 1 184 ? 11.755 -8.696 -45.907 1.00 87.62 184 GLY A O 1
ATOM 1383 N N . GLN A 1 185 ? 12.561 -9.273 -47.919 1.00 89.62 185 GLN A N 1
ATOM 1384 C CA . GLN A 1 185 ? 13.968 -9.274 -47.520 1.00 89.62 185 GLN A CA 1
ATOM 1385 C C . GLN A 1 185 ? 14.466 -7.837 -47.287 1.00 89.62 185 GLN A C 1
ATOM 1387 O O . GLN A 1 185 ? 14.198 -6.967 -48.121 1.00 89.62 185 GLN A O 1
ATOM 1392 N N . PRO A 1 186 ? 15.201 -7.556 -46.199 1.00 91.12 186 PRO A N 1
ATOM 1393 C CA . PRO A 1 186 ? 15.718 -6.219 -45.941 1.00 91.12 186 PRO A CA 1
ATOM 1394 C C . PRO A 1 186 ? 16.830 -5.847 -46.936 1.00 91.12 186 PRO A C 1
ATOM 1396 O O . PRO A 1 186 ? 17.811 -6.569 -47.091 1.00 91.12 186 PRO A O 1
ATOM 1399 N N . VAL A 1 187 ? 16.694 -4.690 -47.582 1.00 91.44 187 VAL A N 1
ATOM 1400 C CA . VAL A 1 187 ? 17.691 -4.061 -48.460 1.00 91.44 187 VAL A CA 1
ATOM 1401 C C . VAL A 1 187 ? 18.212 -2.802 -47.775 1.00 91.44 187 VAL A C 1
ATOM 1403 O O . VAL A 1 187 ? 17.430 -1.993 -47.281 1.00 91.44 187 VAL A O 1
ATOM 1406 N N . TYR A 1 188 ? 19.530 -2.621 -47.756 1.00 91.06 188 TYR A N 1
ATOM 1407 C CA . TYR A 1 188 ? 20.188 -1.484 -47.115 1.00 91.06 188 TYR A CA 1
ATOM 1408 C C . TYR A 1 188 ? 20.839 -0.593 -48.176 1.00 91.06 188 TYR A C 1
ATOM 1410 O O . TYR A 1 188 ? 21.728 -1.036 -48.898 1.00 91.06 188 TYR A O 1
ATOM 1418 N N . ILE A 1 189 ? 20.400 0.661 -48.274 1.00 90.06 189 ILE A N 1
ATOM 1419 C CA . ILE A 1 189 ? 20.932 1.659 -49.209 1.00 90.06 189 ILE A CA 1
ATOM 1420 C C . ILE A 1 189 ? 21.714 2.696 -48.409 1.00 90.06 189 ILE A C 1
ATOM 1422 O O . ILE A 1 189 ? 21.146 3.409 -47.583 1.00 90.06 189 ILE A O 1
ATOM 1426 N N . LYS A 1 190 ? 23.022 2.802 -48.645 1.00 89.12 190 LYS A N 1
ATOM 1427 C CA . LYS A 1 190 ? 23.859 3.827 -48.012 1.00 89.12 190 LYS A CA 1
ATOM 1428 C C . LYS A 1 190 ? 23.605 5.179 -48.685 1.00 89.12 190 LYS A C 1
ATOM 1430 O O . LYS A 1 190 ? 23.845 5.320 -49.879 1.00 89.12 190 LYS A O 1
ATOM 1435 N N . LEU A 1 191 ? 23.099 6.149 -47.926 1.00 89.06 191 LEU A N 1
ATOM 1436 C CA . LEU A 1 191 ? 22.777 7.498 -48.406 1.00 89.06 191 LEU A CA 1
ATOM 1437 C C . LEU A 1 191 ? 23.969 8.450 -48.273 1.00 89.06 191 LEU A C 1
ATOM 1439 O O . LEU A 1 191 ? 24.208 9.272 -49.151 1.00 89.06 191 LEU A O 1
ATOM 1443 N N . ALA A 1 192 ? 24.716 8.335 -47.175 1.00 87.50 192 ALA A N 1
ATOM 1444 C CA . ALA A 1 192 ? 25.907 9.133 -46.906 1.00 87.50 192 ALA A CA 1
ATOM 1445 C C . ALA A 1 192 ? 26.881 8.340 -46.030 1.00 87.50 192 ALA A C 1
ATOM 1447 O O . ALA A 1 192 ? 26.463 7.465 -45.268 1.00 87.50 192 ALA A O 1
ATOM 1448 N N . GLY A 1 193 ? 28.174 8.639 -46.133 1.00 89.06 193 GLY A N 1
ATOM 1449 C CA . GLY A 1 193 ? 29.175 8.035 -45.265 1.00 89.06 193 GLY A CA 1
ATOM 1450 C C . GLY A 1 193 ? 30.556 8.659 -45.380 1.00 89.06 193 GLY A C 1
ATOM 1451 O O . GLY A 1 193 ? 30.932 9.143 -46.447 1.00 89.06 193 GLY A O 1
ATOM 1452 N N . GLN A 1 194 ? 31.318 8.618 -44.291 1.00 86.75 194 GLN A N 1
ATOM 1453 C CA . GLN A 1 194 ? 32.712 9.049 -44.238 1.00 86.75 194 GLN A CA 1
ATOM 1454 C C . GLN A 1 194 ? 33.614 7.843 -43.950 1.00 86.75 194 GLN A C 1
ATOM 1456 O O . GLN A 1 194 ? 33.476 7.196 -42.921 1.00 86.75 194 GLN A O 1
ATOM 1461 N N . ALA A 1 195 ? 34.563 7.554 -44.845 1.00 85.38 195 ALA A N 1
ATOM 1462 C CA . ALA A 1 195 ? 35.481 6.412 -44.715 1.00 85.38 195 ALA A CA 1
ATOM 1463 C C . ALA A 1 195 ? 36.855 6.772 -44.111 1.00 85.38 195 ALA A C 1
ATOM 1465 O O . ALA A 1 195 ? 37.741 5.925 -44.028 1.00 85.38 195 ALA A O 1
ATOM 1466 N N . THR A 1 196 ? 37.062 8.034 -43.730 1.00 82.94 196 THR A N 1
ATOM 1467 C CA . THR A 1 196 ? 38.348 8.576 -43.266 1.00 82.94 196 THR A CA 1
ATOM 1468 C C . THR A 1 196 ? 38.174 9.394 -41.982 1.00 82.94 196 THR A C 1
ATOM 1470 O O . THR A 1 196 ? 37.059 9.720 -41.574 1.00 82.94 196 THR A O 1
ATOM 1473 N N . GLY A 1 197 ? 39.275 9.738 -41.308 1.00 85.88 197 GLY A N 1
ATOM 1474 C CA . GLY A 1 197 ? 39.236 10.558 -40.094 1.00 85.88 197 GLY A CA 1
ATOM 1475 C C . GLY A 1 197 ? 38.578 9.834 -38.913 1.00 85.88 197 GLY A C 1
ATOM 1476 O O . GLY A 1 197 ? 38.970 8.715 -38.578 1.00 85.88 197 GLY A O 1
ATOM 1477 N N . ARG A 1 198 ? 37.583 10.470 -38.273 1.00 79.19 198 ARG A N 1
ATOM 1478 C CA . ARG A 1 198 ? 36.891 9.939 -37.076 1.00 79.19 198 ARG A CA 1
ATOM 1479 C C . ARG A 1 198 ? 36.112 8.644 -37.335 1.00 79.19 198 ARG A C 1
ATOM 1481 O O . ARG A 1 198 ? 35.863 7.911 -36.386 1.00 79.19 198 ARG A O 1
ATOM 1488 N N . CYS A 1 199 ? 35.764 8.370 -38.590 1.00 87.44 199 CYS A N 1
ATOM 1489 C CA . CYS A 1 199 ? 34.955 7.222 -39.005 1.00 87.44 199 CYS A CA 1
ATOM 1490 C C . CYS A 1 199 ? 35.770 6.139 -39.724 1.00 87.44 199 CYS A C 1
ATOM 1492 O O . CYS A 1 199 ? 35.207 5.266 -40.380 1.00 87.44 199 CYS A O 1
ATOM 1494 N N . THR A 1 200 ? 37.100 6.196 -39.615 1.00 87.12 200 THR A N 1
ATOM 1495 C CA . THR A 1 200 ? 37.978 5.158 -40.165 1.00 87.12 200 THR A CA 1
ATOM 1496 C C . THR A 1 200 ? 37.658 3.816 -39.483 1.00 87.12 200 THR A C 1
ATOM 1498 O O . THR A 1 200 ? 37.704 3.768 -38.249 1.00 87.12 200 THR A O 1
ATOM 1501 N N . PRO A 1 201 ? 37.330 2.745 -40.234 1.00 77.06 201 PRO A N 1
ATOM 1502 C CA . PRO A 1 201 ? 37.011 1.437 -39.660 1.00 77.06 201 PRO A CA 1
ATOM 1503 C C . PRO A 1 201 ? 38.170 0.915 -38.800 1.00 77.06 201 PRO A C 1
ATOM 1505 O O . PRO A 1 201 ? 39.329 1.037 -39.200 1.00 77.06 201 PRO A O 1
ATOM 1508 N N . ARG A 1 202 ? 37.858 0.356 -37.628 1.00 61.94 202 ARG A N 1
ATOM 1509 C CA . ARG A 1 202 ? 38.815 -0.317 -36.738 1.00 61.94 202 ARG A CA 1
ATOM 1510 C C . ARG A 1 202 ? 38.564 -1.811 -36.713 1.00 61.94 202 ARG A C 1
ATOM 1512 O O . ARG A 1 202 ? 37.372 -2.184 -36.772 1.00 61.94 202 ARG A O 1
#